Protein AF-A0A0C9T4B2-F1 (afdb_monomer_lite)

Secondary structure (DSSP, 8-state):
------------SS---------------------------------PPPPHHHHHHHHHHHHIIIIIIIT-TT--EEEEETTEEEEE-HHHHTTSHHHHHHHHHS-EETTEEEEEE--TT-TT--HHHHHHHHHHHH-GGGGGG--TTTHHHHHHHHHHH-S-HHHHHHHHHHHHHH-STTTHHHHHHHHHHSPPTT-----TTHHHHHHHHHHHHHHHHHHHHIIIIIHHHHTTTT-----SS--THHHHHHHHHHHHHTTS-HHHHHHHHH-TT--S--

InterPro domains:
  IPR000210 BTB/POZ domain [PS50097] (75-140)
  IPR011333 SKP1/BTB/POZ domain superfamily [G3DSA:3.30.710.10] (44-200)
  IPR011333 SKP1/BTB/POZ domain superfamily [SSF54695] (62-162)

Foldseek 3Di:
DDDDDDDDDQAFLDDDDDDDDDDDDDDDDDDDDDDDDDDDDDDDDPPPPQDPVNVVVVVQLVCCLVCCFRRLPPQQEWEAEDNHIGRHHLVLLCLFPLSVVQQVPFDDDPRHTYGYDYCPVQVLQDPLLLSLLSSVSSHPVSLVVAALVNLSNVLSNDLLRDNCVVSNVSSLVRPLVPDDLVCLLVLQVLLVPQDDPPDDDDDPVCPSVVVSSVSSVVSNVSSLCCLQAVLCVVLPLVPPPDDPDDDCSNVVSVVSNVVSLVSHPPVSSVCSVVDPSRPPDD

Structure (mmCIF, N/CA/C/O backbone):
data_AF-A0A0C9T4B2-F1
#
_entry.id   AF-A0A0C9T4B2-F1
#
loop_
_atom_site.group_PDB
_atom_site.id
_atom_site.type_symbol
_atom_site.label_atom_id
_atom_site.label_alt_id
_atom_site.label_comp_id
_atom_site.label_asym_id
_atom_site.label_entity_id
_atom_site.label_seq_id
_atom_site.pdbx_PDB_ins_code
_atom_site.Cartn_x
_atom_site.Cartn_y
_atom_site.Cartn_z
_atom_site.occupancy
_atom_site.B_iso_or_equiv
_atom_site.auth_seq_id
_atom_site.auth_comp_id
_atom_site.auth_asym_id
_atom_site.auth_atom_id
_atom_site.pdbx_PDB_model_num
ATOM 1 N N . MET A 1 1 ? 26.862 34.217 -25.876 1.00 35.31 1 MET A N 1
ATOM 2 C CA . MET A 1 1 ? 27.413 33.318 -24.842 1.00 35.31 1 MET A CA 1
ATOM 3 C C . MET A 1 1 ? 26.375 33.210 -23.739 1.00 35.31 1 MET A C 1
ATOM 5 O O . MET A 1 1 ? 26.284 34.129 -22.944 1.00 35.31 1 MET A O 1
ATOM 9 N N . ASN A 1 2 ? 25.549 32.162 -23.746 1.00 28.83 2 ASN A N 1
ATOM 10 C CA . ASN A 1 2 ? 24.628 31.853 -22.649 1.00 28.83 2 ASN A CA 1
ATOM 11 C C . ASN A 1 2 ? 24.946 30.435 -22.186 1.00 28.83 2 ASN A C 1
ATOM 13 O O . ASN A 1 2 ? 24.918 29.501 -22.985 1.00 28.83 2 ASN A O 1
ATOM 17 N N . VAL A 1 3 ? 25.333 30.317 -20.921 1.00 30.83 3 VAL A N 1
ATOM 18 C CA . VAL A 1 3 ? 25.732 29.067 -20.278 1.00 30.83 3 VAL A CA 1
ATOM 19 C C . VAL A 1 3 ? 24.466 28.389 -19.766 1.00 30.83 3 VAL A C 1
ATOM 21 O O . VAL A 1 3 ? 23.743 28.958 -18.951 1.00 30.83 3 VAL A O 1
ATOM 24 N N . ALA A 1 4 ? 24.188 27.194 -20.282 1.00 31.98 4 ALA A N 1
ATOM 25 C CA . ALA A 1 4 ? 23.118 26.328 -19.814 1.00 31.98 4 ALA A CA 1
ATOM 26 C C . ALA A 1 4 ? 23.480 25.754 -18.438 1.00 31.98 4 ALA A C 1
ATOM 28 O O . ALA A 1 4 ? 24.547 25.167 -18.263 1.00 31.98 4 ALA A O 1
ATOM 29 N N . SER A 1 5 ? 22.591 25.928 -17.464 1.00 29.52 5 SER A N 1
ATOM 30 C CA . SER A 1 5 ? 22.682 25.298 -16.148 1.00 29.52 5 SER A CA 1
ATOM 31 C C . SER A 1 5 ? 21.947 23.960 -16.211 1.00 29.52 5 SER A C 1
ATOM 33 O O . SER A 1 5 ? 20.722 23.921 -16.283 1.00 29.52 5 SER A O 1
ATOM 35 N N . SER A 1 6 ? 22.692 22.860 -16.233 1.00 29.36 6 SER A N 1
ATOM 36 C CA . SER A 1 6 ? 22.162 21.503 -16.111 1.00 29.36 6 SER A CA 1
ATOM 37 C C . SER A 1 6 ? 21.803 21.215 -14.651 1.00 29.36 6 SER A C 1
ATOM 39 O O . SER A 1 6 ? 22.694 21.133 -13.806 1.00 29.36 6 SER A O 1
ATOM 41 N N . SER A 1 7 ? 20.516 21.053 -14.348 1.00 28.20 7 SER A N 1
ATOM 42 C CA . SER A 1 7 ? 20.040 20.556 -13.056 1.00 28.20 7 SER A CA 1
ATOM 43 C C . SER A 1 7 ? 20.035 19.025 -13.056 1.00 28.20 7 SER A C 1
ATOM 45 O O . SER A 1 7 ? 19.210 18.374 -13.690 1.00 28.20 7 SER A O 1
ATOM 47 N N . SER A 1 8 ? 20.989 18.439 -12.340 1.00 29.44 8 SER A N 1
ATOM 48 C CA . SER A 1 8 ? 21.043 17.014 -12.021 1.00 29.44 8 SER A CA 1
ATOM 49 C C . SER A 1 8 ? 20.027 16.685 -10.921 1.00 29.44 8 SER A C 1
ATOM 51 O O . SER A 1 8 ? 20.233 17.059 -9.766 1.00 29.44 8 SER A O 1
ATOM 53 N N . SER A 1 9 ? 18.941 15.988 -11.259 1.00 32.09 9 SER A N 1
ATOM 54 C CA . SER A 1 9 ? 18.002 15.418 -10.288 1.00 32.09 9 SER A CA 1
ATOM 55 C C . SER A 1 9 ? 18.433 13.998 -9.895 1.00 32.09 9 SER A C 1
ATOM 57 O O . SER A 1 9 ? 18.177 13.017 -10.589 1.00 32.09 9 SER A O 1
ATOM 59 N N . THR A 1 10 ? 19.107 13.867 -8.754 1.00 37.38 10 THR A N 1
ATOM 60 C CA . THR A 1 10 ? 19.330 12.578 -8.084 1.00 37.38 10 THR A CA 1
ATOM 61 C C . THR A 1 10 ? 18.046 12.144 -7.376 1.00 37.38 10 THR A C 1
ATOM 63 O O . THR A 1 10 ? 17.791 12.550 -6.246 1.00 37.38 10 THR A O 1
ATOM 66 N N . GLY A 1 11 ? 17.219 11.343 -8.050 1.00 38.69 11 GLY A N 1
ATOM 67 C CA . GLY A 1 11 ? 16.106 10.622 -7.426 1.00 38.69 11 GLY A CA 1
ATOM 68 C C . GLY A 1 11 ? 16.595 9.283 -6.879 1.00 38.69 11 GLY A C 1
ATOM 69 O O . GLY A 1 11 ? 16.801 8.351 -7.651 1.00 38.69 11 GLY A O 1
ATOM 70 N N . LEU A 1 12 ? 16.821 9.203 -5.567 1.00 43.91 12 LEU A N 1
ATOM 71 C CA . LEU A 1 12 ? 17.029 7.944 -4.848 1.00 43.91 12 LEU A CA 1
ATOM 72 C C . LEU A 1 12 ? 15.663 7.439 -4.378 1.00 43.91 12 LEU A C 1
ATOM 74 O O . LEU A 1 12 ? 14.956 8.145 -3.654 1.00 43.91 12 LEU A O 1
ATOM 78 N N . ASN A 1 13 ? 15.284 6.228 -4.784 1.00 59.09 13 ASN A N 1
ATOM 79 C CA . ASN A 1 13 ? 14.055 5.595 -4.321 1.00 59.09 13 ASN A CA 1
ATOM 80 C C . ASN A 1 13 ? 14.283 5.058 -2.895 1.00 59.09 13 ASN A C 1
ATOM 82 O O . ASN A 1 13 ? 14.611 3.893 -2.707 1.00 59.09 13 ASN A O 1
ATOM 86 N N . GLY A 1 14 ? 14.094 5.919 -1.891 1.00 39.78 14 GLY A N 1
ATOM 87 C CA . GLY A 1 14 ? 13.974 5.520 -0.486 1.00 39.78 14 GLY A CA 1
ATOM 88 C C . GLY A 1 14 ? 15.290 5.334 0.290 1.00 39.78 14 GLY A C 1
ATOM 89 O O . GLY A 1 14 ? 16.139 4.530 -0.066 1.00 39.78 14 GLY A O 1
ATOM 90 N N . HIS A 1 15 ? 15.344 6.024 1.436 1.00 40.03 15 HIS A N 1
ATOM 91 C CA . HIS A 1 15 ? 16.279 5.931 2.573 1.00 40.03 15 HIS A CA 1
ATOM 92 C C . HIS A 1 15 ? 17.633 6.668 2.509 1.00 40.03 15 HIS A C 1
ATOM 94 O O . HIS A 1 15 ? 18.541 6.352 1.746 1.00 40.03 15 HIS A O 1
ATOM 100 N N . SER A 1 16 ? 17.756 7.621 3.442 1.00 36.69 16 SER A N 1
ATOM 101 C CA . SER A 1 16 ? 18.980 8.277 3.898 1.00 36.69 16 SER A CA 1
ATOM 102 C C . SER A 1 16 ? 19.541 7.538 5.118 1.00 36.69 16 SER A C 1
ATOM 104 O O . SER A 1 16 ? 18.873 7.506 6.149 1.00 36.69 16 SER A O 1
ATOM 106 N N . SER A 1 17 ? 20.778 7.039 5.051 1.00 37.34 17 SER A N 1
ATOM 107 C CA . SER A 1 17 ? 21.700 6.968 6.200 1.00 37.34 17 SER A CA 1
ATOM 108 C C . SER A 1 17 ? 23.119 6.577 5.761 1.00 37.34 17 SER A C 1
ATOM 110 O O . SER A 1 17 ? 23.333 5.688 4.943 1.00 37.34 17 SER A O 1
ATOM 112 N N . ASN A 1 18 ? 24.093 7.313 6.299 1.00 32.59 18 ASN A N 1
ATOM 113 C CA . ASN A 1 18 ? 25.532 7.162 6.086 1.00 32.59 18 ASN A CA 1
ATOM 114 C C . ASN A 1 18 ? 26.074 5.840 6.652 1.00 32.59 18 ASN A C 1
ATOM 116 O O . ASN A 1 18 ? 25.736 5.468 7.773 1.00 32.59 18 ASN A O 1
ATOM 120 N N . GLY A 1 19 ? 27.036 5.230 5.956 1.00 30.30 19 GLY A N 1
ATOM 121 C CA . GLY A 1 19 ? 27.861 4.152 6.502 1.00 30.30 19 GLY A CA 1
ATOM 122 C C . GLY A 1 19 ? 29.076 3.863 5.625 1.00 30.30 19 GLY A C 1
ATOM 123 O O . GLY A 1 19 ? 28.945 3.302 4.544 1.00 30.30 19 GLY A O 1
ATOM 124 N N . LEU A 1 20 ? 30.249 4.295 6.086 1.00 29.64 20 LEU A N 1
ATOM 125 C CA . LEU A 1 20 ? 31.552 4.134 5.444 1.00 29.64 20 LEU A CA 1
ATOM 126 C C . LEU A 1 20 ? 31.932 2.660 5.217 1.00 29.64 20 LEU A C 1
ATOM 128 O O . LEU A 1 20 ? 31.884 1.851 6.139 1.00 29.64 20 LEU A O 1
ATOM 132 N N . MET A 1 21 ? 32.429 2.361 4.016 1.00 35.22 21 MET A N 1
ATOM 133 C CA . MET A 1 21 ? 33.252 1.182 3.728 1.00 35.22 21 MET A CA 1
ATOM 134 C C . MET A 1 21 ? 34.682 1.392 4.247 1.00 35.22 21 MET A C 1
ATOM 136 O O . MET A 1 21 ? 35.229 2.490 4.108 1.00 35.22 21 MET A O 1
ATOM 140 N N . PRO A 1 22 ? 35.345 0.321 4.703 1.00 34.06 22 PRO A N 1
ATOM 141 C CA . PRO A 1 22 ? 36.698 0.078 4.218 1.00 34.06 22 PRO A CA 1
ATOM 142 C C . PRO A 1 22 ? 36.867 -1.355 3.706 1.00 34.06 22 PRO A C 1
ATOM 144 O O . PRO A 1 22 ? 36.418 -2.323 4.316 1.00 34.06 22 PRO A O 1
ATOM 147 N N . GLY A 1 23 ? 37.531 -1.464 2.555 1.00 29.53 23 GLY A N 1
ATOM 148 C CA . GLY A 1 23 ? 37.849 -2.729 1.908 1.00 29.53 23 GLY A CA 1
ATOM 149 C C . GLY A 1 23 ? 39.039 -3.455 2.528 1.00 29.53 23 GLY A C 1
ATOM 150 O O . GLY A 1 23 ? 39.888 -2.842 3.169 1.00 29.53 23 GLY A O 1
ATOM 151 N N . VAL A 1 24 ? 39.119 -4.757 2.251 1.00 32.75 24 VAL A N 1
ATOM 152 C CA . VAL A 1 24 ? 40.333 -5.574 2.367 1.00 32.75 24 VAL A CA 1
ATOM 153 C C . VAL A 1 24 ? 40.313 -6.627 1.250 1.00 32.75 24 VAL A C 1
ATOM 155 O O . VAL A 1 24 ? 39.326 -7.335 1.064 1.00 32.75 24 VAL A O 1
ATOM 158 N N . SER A 1 25 ? 41.407 -6.675 0.492 1.00 32.25 25 SER A N 1
ATOM 159 C CA . SER A 1 25 ? 41.723 -7.633 -0.578 1.00 32.25 25 SER A CA 1
ATOM 160 C C . SER A 1 25 ? 42.209 -8.991 -0.013 1.00 32.25 25 SER A C 1
ATOM 162 O O . SER A 1 25 ? 42.508 -9.076 1.176 1.00 32.25 25 SER A O 1
ATOM 164 N N . PRO A 1 26 ? 42.306 -10.059 -0.833 1.00 38.47 26 PRO A N 1
ATOM 165 C CA . PRO A 1 26 ? 42.298 -11.447 -0.370 1.00 38.47 26 PRO A CA 1
ATOM 166 C C . PRO A 1 26 ? 43.701 -12.029 -0.132 1.00 38.47 26 PRO A C 1
ATOM 168 O O . PRO A 1 26 ? 44.651 -11.675 -0.829 1.00 38.47 26 PRO A O 1
ATOM 171 N N . GLN A 1 27 ? 43.804 -13.005 0.775 1.00 30.55 27 GLN A N 1
ATOM 172 C CA . GLN A 1 27 ? 44.920 -13.953 0.822 1.00 30.55 27 GLN A CA 1
ATOM 173 C C . GLN A 1 27 ? 44.423 -15.380 1.080 1.00 30.55 27 GLN A C 1
ATOM 175 O O . GLN A 1 27 ? 43.679 -15.653 2.017 1.00 30.55 27 GLN A O 1
ATOM 180 N N . SER A 1 28 ? 44.853 -16.264 0.189 1.00 32.22 28 SER A N 1
ATOM 181 C CA . SER A 1 28 ? 44.785 -17.722 0.216 1.00 32.22 28 SER A CA 1
ATOM 182 C C . SER A 1 28 ? 45.933 -18.322 1.036 1.00 32.22 28 SER A C 1
ATOM 184 O O . SER A 1 28 ? 47.036 -17.794 0.940 1.00 32.22 28 SER A O 1
ATOM 186 N N . GLU A 1 29 ? 45.694 -19.441 1.736 1.00 29.47 29 GLU A N 1
ATOM 187 C CA . GLU A 1 29 ? 46.443 -20.723 1.659 1.00 29.47 29 GLU A CA 1
ATOM 188 C C . GLU A 1 29 ? 46.086 -21.677 2.829 1.00 29.47 29 GLU A C 1
ATOM 190 O O . GLU A 1 29 ? 46.054 -21.246 3.975 1.00 29.47 29 GLU A O 1
ATOM 195 N N . ASN A 1 30 ? 45.791 -22.946 2.478 1.00 30.67 30 ASN A N 1
ATOM 196 C CA . ASN A 1 30 ? 46.045 -24.259 3.132 1.00 30.67 30 ASN A CA 1
ATOM 197 C C . ASN A 1 30 ? 46.168 -24.356 4.679 1.00 30.67 30 ASN A C 1
ATOM 199 O O . ASN A 1 30 ? 46.792 -23.531 5.322 1.00 30.67 30 ASN A O 1
ATOM 203 N N . SER A 1 31 ? 45.712 -25.393 5.395 1.00 31.22 31 SER A N 1
ATOM 204 C CA . SER A 1 31 ? 45.659 -26.841 5.121 1.00 31.22 31 SER A CA 1
ATOM 205 C C . SER A 1 31 ? 44.910 -27.578 6.256 1.00 31.22 31 SER A C 1
ATOM 207 O O . SER A 1 31 ? 44.695 -27.038 7.338 1.00 31.22 31 SER A O 1
ATOM 209 N N . GLU A 1 32 ? 44.559 -28.827 5.964 1.00 30.98 32 GLU A N 1
ATOM 210 C CA . GLU A 1 32 ? 43.799 -29.843 6.704 1.00 30.98 32 GLU A CA 1
ATOM 211 C C . GLU A 1 32 ? 44.285 -30.176 8.133 1.00 30.98 32 GLU A C 1
ATOM 213 O O . GLU A 1 32 ? 45.484 -30.220 8.399 1.00 30.98 32 GLU A O 1
ATOM 218 N N . SER A 1 33 ? 43.354 -30.563 9.020 1.00 30.80 33 SER A N 1
ATOM 219 C CA . SER A 1 33 ? 43.604 -31.601 10.035 1.00 30.80 33 SER A CA 1
ATOM 220 C C . SER A 1 33 ? 42.300 -32.215 10.565 1.00 30.80 33 SER A C 1
ATOM 222 O O . SER A 1 33 ? 41.356 -31.511 10.920 1.00 30.80 33 SER A O 1
ATOM 224 N N . TYR A 1 34 ? 42.288 -33.547 10.601 1.00 34.25 34 TYR A N 1
ATOM 225 C CA . TYR A 1 34 ? 41.252 -34.442 11.117 1.00 34.25 34 TYR A CA 1
ATOM 226 C C . TYR A 1 34 ? 41.036 -34.289 12.633 1.00 34.25 34 TYR A C 1
ATOM 228 O O . TYR A 1 34 ? 41.993 -34.176 13.397 1.00 34.25 34 TYR A O 1
ATOM 236 N N . GLY A 1 35 ? 39.783 -34.412 13.075 1.00 32.97 35 GLY A N 1
ATOM 237 C CA . GLY A 1 35 ? 39.420 -34.496 14.490 1.00 32.97 35 GLY A CA 1
ATOM 238 C C . GLY A 1 35 ? 37.943 -34.830 14.676 1.00 32.97 35 GLY A C 1
ATOM 239 O O . GLY A 1 35 ? 37.108 -33.941 14.778 1.00 32.97 35 GLY A O 1
ATOM 240 N N . ASP A 1 36 ? 37.649 -36.125 14.679 1.00 32.88 36 ASP A N 1
ATOM 241 C CA . ASP A 1 36 ? 36.342 -36.736 14.915 1.00 32.88 36 ASP A CA 1
ATOM 242 C C . ASP A 1 36 ? 35.879 -36.518 16.371 1.00 32.88 36 ASP A C 1
ATOM 244 O O . ASP A 1 36 ? 36.651 -36.734 17.309 1.00 32.88 36 ASP A O 1
ATOM 248 N N . SER A 1 37 ? 34.630 -36.092 16.578 1.00 37.69 37 SER A N 1
ATOM 249 C CA . SER A 1 37 ? 33.906 -36.233 17.851 1.00 37.69 37 SER A CA 1
ATOM 250 C C . SER A 1 37 ? 32.403 -36.085 17.634 1.00 37.69 37 SER A C 1
ATOM 252 O O . SER A 1 37 ? 31.898 -35.085 17.127 1.00 37.69 37 SER A O 1
ATOM 254 N N . ALA A 1 38 ? 31.712 -37.145 18.030 1.00 37.16 38 ALA A N 1
ATOM 255 C CA . ALA A 1 38 ? 30.313 -37.424 17.797 1.00 37.16 38 ALA A CA 1
ATOM 256 C C . ALA A 1 38 ? 29.329 -36.572 18.622 1.00 37.16 38 ALA A C 1
ATOM 258 O O . ALA A 1 38 ? 29.602 -36.173 19.750 1.00 37.16 38 ALA A O 1
ATOM 259 N N . ASN A 1 39 ? 28.114 -36.495 18.069 1.00 36.44 39 ASN A N 1
ATOM 260 C CA . ASN A 1 39 ? 26.812 -36.425 18.739 1.00 36.44 39 ASN A CA 1
ATOM 261 C C . ASN A 1 39 ? 26.463 -35.199 19.601 1.00 36.44 39 ASN A C 1
ATOM 263 O O . ASN A 1 39 ? 26.668 -35.184 20.812 1.00 36.44 39 ASN A O 1
ATOM 267 N N . VAL A 1 40 ? 25.666 -34.305 19.004 1.00 39.31 40 VAL A N 1
ATOM 268 C CA . VAL A 1 40 ? 24.502 -33.716 19.685 1.00 39.31 40 VAL A CA 1
ATOM 269 C C . VAL A 1 40 ? 23.289 -33.822 18.756 1.00 39.31 40 VAL A C 1
ATOM 271 O O . VAL A 1 40 ? 23.150 -33.078 17.789 1.00 39.31 40 VAL A O 1
ATOM 274 N N . SER A 1 41 ? 22.410 -34.777 19.054 1.00 44.50 41 SER A N 1
ATOM 275 C CA . SER A 1 41 ? 21.078 -34.894 18.460 1.00 44.50 41 SER A CA 1
ATOM 276 C C . SER A 1 41 ? 20.087 -34.055 19.266 1.00 44.50 41 SER A C 1
ATOM 278 O O . SER A 1 41 ? 19.805 -34.414 20.404 1.00 44.50 41 SER A O 1
ATOM 280 N N . ALA A 1 42 ? 19.572 -32.970 18.677 1.00 40.84 42 ALA A N 1
ATOM 281 C CA . ALA A 1 42 ? 18.274 -32.305 18.923 1.00 40.84 42 ALA A CA 1
ATOM 282 C C . ALA A 1 42 ? 18.385 -30.874 18.350 1.00 40.84 42 ALA A C 1
ATOM 284 O O . ALA A 1 42 ? 19.268 -30.134 18.749 1.00 40.84 42 ALA A O 1
ATOM 285 N N . ALA A 1 43 ? 17.591 -30.386 17.403 1.00 35.38 43 ALA A N 1
ATOM 286 C CA . ALA A 1 43 ? 16.228 -30.713 17.038 1.00 35.38 43 ALA A CA 1
ATOM 287 C C . ALA A 1 43 ? 16.071 -30.646 15.513 1.00 35.38 43 ALA A C 1
ATOM 289 O O . ALA A 1 43 ? 16.534 -29.705 14.867 1.00 35.38 43 ALA A O 1
ATOM 290 N N . ALA A 1 44 ? 15.384 -31.638 14.949 1.00 40.06 44 ALA A N 1
ATOM 291 C CA . ALA A 1 44 ? 14.908 -31.599 13.576 1.00 40.06 44 ALA A CA 1
ATOM 292 C C . ALA A 1 44 ? 13.843 -30.498 13.456 1.00 40.06 44 ALA A C 1
ATOM 294 O O . ALA A 1 44 ? 12.657 -30.717 13.690 1.00 40.06 44 ALA A O 1
ATOM 295 N N . SE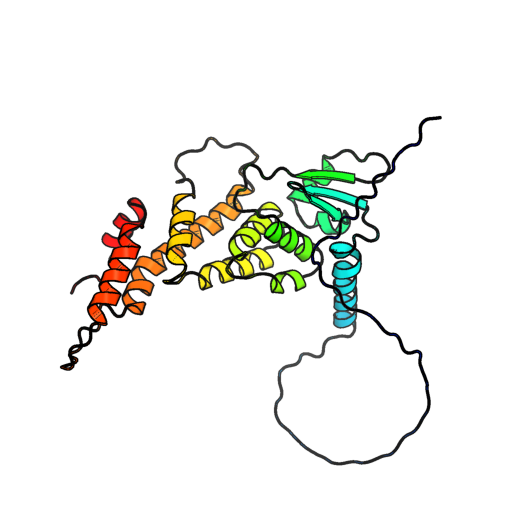R A 1 45 ? 14.286 -29.288 13.128 1.00 46.69 45 SER A N 1
ATOM 296 C CA . SER A 1 45 ? 13.442 -28.326 12.435 1.00 46.69 45 SER A CA 1
ATOM 297 C C . SER A 1 45 ? 13.282 -28.850 11.009 1.00 46.69 45 SER A C 1
ATOM 299 O O . SER A 1 45 ? 14.263 -29.230 10.373 1.00 46.69 45 SER A O 1
ATOM 301 N N . ASN A 1 46 ? 12.041 -28.947 10.532 1.00 44.50 46 ASN A N 1
ATOM 302 C CA . ASN A 1 46 ? 11.707 -29.346 9.164 1.00 44.50 46 ASN A CA 1
ATOM 303 C C . ASN A 1 46 ? 12.218 -28.292 8.165 1.00 44.50 46 ASN A C 1
ATOM 305 O O . ASN A 1 46 ? 11.444 -27.512 7.616 1.00 44.50 46 ASN A O 1
ATOM 309 N N . VAL A 1 47 ? 13.531 -28.250 7.952 1.00 50.88 47 VAL A N 1
ATOM 310 C CA . VAL A 1 47 ? 14.175 -27.492 6.886 1.00 50.88 47 VAL A CA 1
ATOM 311 C C . VAL A 1 47 ? 14.088 -28.372 5.650 1.00 50.88 47 VAL A C 1
ATOM 313 O O . VAL A 1 47 ? 14.890 -29.285 5.461 1.00 50.88 47 VAL A O 1
ATOM 316 N N . TYR A 1 48 ? 13.070 -28.142 4.821 1.00 55.47 48 TYR A N 1
ATOM 317 C CA . TYR A 1 48 ? 13.136 -28.620 3.445 1.00 55.47 48 TYR A CA 1
ATOM 318 C C . TYR A 1 48 ? 14.439 -28.075 2.848 1.00 55.47 48 TYR A C 1
ATOM 320 O O . TYR A 1 48 ? 14.662 -26.865 2.933 1.00 55.47 48 TYR A O 1
ATOM 328 N N . PRO A 1 49 ? 15.330 -28.921 2.304 1.00 62.94 49 PRO A N 1
ATOM 329 C CA . PRO A 1 49 ? 16.578 -28.436 1.743 1.00 62.94 49 PRO A CA 1
ATOM 330 C C . PRO A 1 49 ? 16.242 -27.473 0.605 1.00 62.94 49 PRO A C 1
ATOM 332 O O . PRO A 1 49 ? 15.618 -27.870 -0.383 1.00 62.94 49 PRO A O 1
ATOM 335 N N . HIS A 1 50 ? 16.622 -26.202 0.765 1.00 67.00 50 HIS A N 1
ATOM 336 C CA . HIS A 1 50 ? 16.534 -25.219 -0.305 1.00 67.00 50 HIS A CA 1
ATOM 337 C C . HIS A 1 50 ? 17.248 -25.791 -1.524 1.00 67.00 50 HIS A C 1
ATOM 339 O O . HIS A 1 50 ? 18.437 -26.116 -1.482 1.00 67.00 50 HIS A O 1
ATOM 345 N N . THR A 1 51 ? 16.503 -25.980 -2.609 1.00 82.94 51 THR A N 1
ATOM 346 C CA . THR A 1 51 ? 17.110 -26.455 -3.850 1.00 82.94 51 THR A CA 1
ATOM 347 C C . THR A 1 51 ? 18.078 -25.378 -4.362 1.00 82.94 51 THR A C 1
ATOM 349 O O . THR A 1 51 ? 17.805 -24.192 -4.170 1.00 82.94 51 THR A O 1
ATOM 352 N N . PRO A 1 52 ? 19.186 -25.728 -5.039 1.00 82.94 52 PRO A N 1
ATOM 353 C CA . PRO A 1 52 ? 20.114 -24.734 -5.594 1.00 82.94 52 PRO A CA 1
ATOM 354 C C . PRO A 1 52 ? 19.427 -23.671 -6.472 1.00 82.94 52 PRO A C 1
ATOM 356 O O . PRO A 1 52 ? 19.834 -22.513 -6.490 1.00 82.94 52 PRO A O 1
ATOM 359 N N . TYR A 1 53 ? 18.332 -24.044 -7.144 1.00 88.38 53 TYR A N 1
ATOM 360 C CA . TYR A 1 53 ? 17.503 -23.131 -7.934 1.00 88.38 53 TYR A CA 1
ATOM 361 C C . TYR A 1 53 ? 16.760 -22.096 -7.086 1.00 88.38 53 TYR A C 1
ATOM 363 O O . TYR A 1 53 ? 16.553 -20.975 -7.538 1.00 88.38 53 TYR A O 1
ATOM 371 N N . GLN A 1 54 ? 16.365 -22.447 -5.861 1.00 90.62 54 GLN A N 1
ATOM 372 C CA . GLN A 1 54 ? 15.706 -21.506 -4.964 1.00 90.62 54 GLN A CA 1
ATOM 373 C C . GLN A 1 54 ? 16.664 -20.396 -4.530 1.00 90.62 54 GLN A C 1
ATOM 375 O O . GLN A 1 54 ? 16.301 -19.229 -4.636 1.00 90.62 54 GLN A O 1
ATOM 380 N N . MET A 1 55 ? 17.892 -20.741 -4.129 1.00 91.38 55 MET A N 1
ATOM 381 C CA . MET A 1 55 ? 18.884 -19.728 -3.747 1.00 91.38 55 MET A CA 1
ATOM 382 C C . MET A 1 55 ? 19.229 -18.810 -4.923 1.00 91.38 55 MET A C 1
ATOM 384 O O . MET A 1 55 ? 19.265 -17.595 -4.769 1.00 91.38 55 MET A O 1
ATOM 388 N N . HIS A 1 56 ? 19.390 -19.374 -6.124 1.00 94.44 56 HIS A N 1
ATOM 389 C CA . HIS A 1 56 ? 19.633 -18.575 -7.325 1.00 94.44 56 HIS A CA 1
ATOM 390 C C . HIS A 1 56 ? 18.483 -17.597 -7.632 1.00 94.44 56 HIS A C 1
ATOM 392 O O . HIS A 1 56 ? 18.716 -16.434 -7.959 1.00 94.44 56 HIS A O 1
ATOM 398 N N . ASN A 1 57 ? 17.229 -18.041 -7.497 1.00 94.69 57 ASN A N 1
ATOM 399 C CA . ASN A 1 57 ? 16.069 -17.170 -7.686 1.00 94.69 57 ASN A CA 1
ATOM 400 C C . ASN A 1 57 ? 16.013 -16.055 -6.629 1.00 94.69 57 ASN A C 1
ATOM 402 O O . ASN A 1 57 ? 15.697 -14.914 -6.964 1.00 94.69 57 ASN A O 1
ATOM 406 N N . GLU A 1 58 ? 16.337 -16.364 -5.371 1.00 94.25 58 GLU A N 1
ATOM 407 C CA . GLU A 1 58 ? 16.413 -15.377 -4.288 1.00 94.25 58 GLU A CA 1
ATOM 408 C C . GLU A 1 58 ? 17.503 -14.327 -4.554 1.00 94.25 58 GLU A C 1
ATOM 410 O O . GLU A 1 58 ? 17.248 -13.135 -4.387 1.00 94.25 58 GLU A O 1
ATOM 415 N N . GLU A 1 59 ? 18.671 -14.731 -5.061 1.00 95.38 59 GLU A N 1
ATOM 416 C CA . GLU A 1 59 ? 19.737 -13.812 -5.484 1.00 95.38 59 GLU A CA 1
ATOM 417 C C . GLU A 1 59 ? 19.282 -12.875 -6.614 1.00 95.38 59 GLU A C 1
ATOM 419 O O . GLU A 1 59 ? 19.544 -11.670 -6.557 1.00 95.38 59 GLU A O 1
ATOM 424 N N . ILE A 1 60 ? 18.561 -13.395 -7.617 1.00 96.81 60 ILE A N 1
ATOM 425 C CA . ILE A 1 60 ? 17.994 -12.582 -8.706 1.00 96.81 60 ILE A CA 1
ATOM 426 C C . ILE A 1 60 ? 17.006 -11.558 -8.144 1.00 96.81 60 ILE A C 1
ATOM 428 O O . ILE A 1 60 ? 17.106 -10.371 -8.454 1.00 96.81 60 ILE A O 1
ATOM 432 N N . VAL A 1 61 ? 16.061 -11.995 -7.311 1.00 96.69 61 VAL A N 1
ATOM 433 C CA . VAL A 1 61 ? 15.041 -11.123 -6.709 1.00 96.69 61 VAL A CA 1
ATOM 434 C C . VAL A 1 61 ? 15.690 -10.053 -5.827 1.00 96.69 61 VAL A C 1
ATOM 436 O O . VAL A 1 61 ? 15.329 -8.877 -5.908 1.00 96.69 61 VAL A O 1
ATOM 439 N N . HIS A 1 62 ? 16.694 -10.430 -5.035 1.00 96.75 62 HIS A N 1
ATOM 440 C CA . HIS A 1 62 ? 17.467 -9.499 -4.220 1.00 96.75 62 HIS A CA 1
ATOM 441 C C . HIS A 1 62 ? 18.196 -8.460 -5.085 1.00 96.75 62 HIS A C 1
ATOM 443 O O . HIS A 1 62 ? 18.135 -7.260 -4.804 1.00 96.75 62 HIS A O 1
ATOM 449 N N . HIS A 1 63 ? 18.840 -8.889 -6.175 1.00 97.69 63 HIS A N 1
ATOM 450 C CA . HIS A 1 63 ? 19.511 -7.982 -7.102 1.00 97.69 63 HIS A CA 1
ATOM 451 C C . HIS A 1 63 ? 18.528 -7.027 -7.796 1.00 97.69 63 HIS A C 1
ATOM 453 O O . HIS A 1 63 ? 18.788 -5.825 -7.858 1.00 97.69 63 HIS A O 1
ATOM 459 N N . LEU A 1 64 ? 17.381 -7.530 -8.267 1.00 97.75 64 LEU A N 1
ATOM 460 C CA . LEU A 1 64 ? 16.326 -6.717 -8.879 1.00 97.75 64 LEU A CA 1
ATOM 461 C C . LEU A 1 64 ? 15.789 -5.663 -7.908 1.00 97.75 64 LEU A C 1
ATOM 463 O O . LEU A 1 64 ? 15.576 -4.518 -8.304 1.00 97.75 64 LEU A O 1
ATOM 467 N N . TYR A 1 65 ? 15.601 -6.015 -6.638 1.00 97.94 65 TYR A N 1
ATOM 468 C CA . TYR A 1 65 ? 15.177 -5.056 -5.625 1.00 97.94 65 TYR A CA 1
ATOM 469 C C . TYR A 1 65 ? 16.246 -3.985 -5.371 1.00 97.94 65 TYR A C 1
ATOM 471 O O . TYR A 1 65 ? 15.960 -2.792 -5.451 1.00 97.94 65 TYR A O 1
ATOM 479 N N . HIS A 1 66 ? 17.492 -4.385 -5.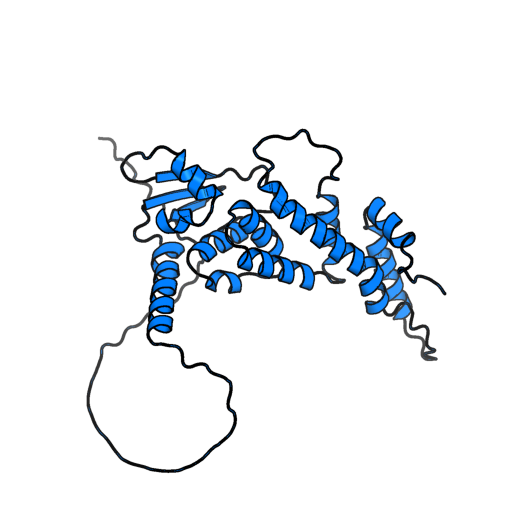118 1.00 97.25 66 HIS A N 1
ATOM 480 C CA . HIS A 1 66 ? 18.541 -3.438 -4.744 1.00 97.25 66 HIS A CA 1
ATOM 481 C C . HIS A 1 66 ? 19.014 -2.581 -5.930 1.00 97.25 66 HIS A C 1
ATOM 483 O O . HIS A 1 66 ? 18.896 -1.357 -5.910 1.00 97.25 66 HIS A O 1
ATOM 489 N N . ALA A 1 67 ? 19.514 -3.210 -6.996 1.00 97.56 67 ALA A N 1
ATOM 490 C CA . ALA A 1 67 ? 20.040 -2.494 -8.157 1.00 97.56 67 ALA A CA 1
ATOM 491 C C . ALA A 1 67 ? 18.923 -1.937 -9.054 1.00 97.56 67 ALA A C 1
ATOM 493 O O . ALA A 1 67 ? 19.068 -0.873 -9.653 1.00 97.56 67 ALA A O 1
ATOM 494 N N . GLY A 1 68 ? 17.802 -2.649 -9.167 1.00 97.31 68 GLY A N 1
ATOM 495 C CA . GLY A 1 68 ? 16.683 -2.212 -9.995 1.00 97.31 68 GLY A CA 1
ATOM 496 C C . GLY A 1 68 ? 15.836 -1.157 -9.291 1.00 97.31 68 GLY A C 1
ATOM 497 O O . GLY A 1 68 ? 15.788 -0.011 -9.730 1.00 97.31 68 GLY A O 1
ATOM 498 N N . PHE A 1 69 ? 15.161 -1.525 -8.202 1.00 97.81 69 PHE A N 1
ATOM 499 C CA . PHE A 1 69 ? 14.199 -0.636 -7.546 1.00 97.81 69 PHE A CA 1
ATOM 500 C C . PHE A 1 69 ? 14.857 0.489 -6.736 1.00 97.81 69 PHE A C 1
ATOM 502 O O . PHE A 1 69 ? 14.507 1.651 -6.943 1.00 97.81 69 PHE A O 1
ATOM 509 N N . GLN A 1 70 ? 15.811 0.184 -5.848 1.00 96.81 70 GLN A N 1
ATOM 510 C CA . GLN A 1 70 ? 16.368 1.201 -4.941 1.00 96.81 70 GLN A CA 1
ATOM 511 C C . GLN A 1 70 ? 17.259 2.220 -5.670 1.00 96.81 70 GLN A C 1
ATOM 513 O O . GLN A 1 70 ? 17.142 3.423 -5.428 1.00 96.81 70 GLN A O 1
ATOM 518 N N . THR A 1 71 ? 18.117 1.774 -6.597 1.00 96.88 71 THR A N 1
ATOM 519 C CA . THR A 1 71 ? 19.025 2.682 -7.329 1.00 96.88 71 THR A CA 1
ATOM 520 C C . THR A 1 71 ? 18.517 3.101 -8.713 1.00 96.88 71 THR A C 1
ATOM 522 O O . THR A 1 71 ? 19.025 4.067 -9.289 1.00 96.88 71 THR A O 1
ATOM 525 N N . GLY A 1 72 ? 17.515 2.414 -9.271 1.00 96.69 72 GLY A N 1
ATOM 526 C CA . GLY A 1 72 ? 16.978 2.722 -10.599 1.00 96.69 72 GLY A CA 1
ATOM 527 C C . GLY A 1 72 ? 17.934 2.379 -11.746 1.00 96.69 72 GLY A C 1
ATOM 528 O O . GLY A 1 72 ? 17.881 3.031 -12.796 1.00 96.69 72 GLY A O 1
ATOM 529 N N . ASN A 1 73 ? 18.863 1.431 -11.564 1.00 97.44 73 ASN A N 1
ATOM 530 C CA . ASN A 1 73 ? 19.786 1.046 -12.636 1.00 97.44 73 ASN A CA 1
ATOM 531 C C . ASN A 1 73 ? 19.004 0.394 -13.768 1.00 97.44 73 ASN A C 1
ATOM 533 O O . ASN A 1 73 ? 18.159 -0.440 -13.498 1.00 97.44 73 ASN A O 1
ATOM 537 N N . TYR A 1 74 ? 19.317 0.744 -15.019 1.00 95.62 74 TYR A N 1
ATOM 538 C CA . TYR A 1 74 ? 18.665 0.197 -16.222 1.00 95.62 74 TYR A CA 1
ATOM 539 C C . TYR A 1 74 ? 17.160 0.487 -16.357 1.00 95.62 74 TYR A C 1
ATOM 541 O O . TYR A 1 74 ? 16.497 -0.102 -17.208 1.00 95.62 74 TYR A O 1
ATOM 549 N N . ALA A 1 75 ? 16.637 1.442 -15.584 1.00 96.19 75 ALA A N 1
ATOM 550 C CA . ALA A 1 75 ? 15.254 1.879 -15.697 1.00 96.19 75 ALA A CA 1
ATOM 551 C C . ALA A 1 75 ? 14.934 2.437 -17.096 1.00 96.19 75 ALA A C 1
ATOM 553 O O . ALA A 1 75 ? 15.584 3.372 -17.575 1.00 96.19 75 ALA A O 1
ATOM 554 N N . ASP A 1 76 ? 13.877 1.907 -17.701 1.00 94.81 76 ASP A N 1
ATOM 555 C CA . ASP A 1 76 ? 13.325 2.307 -19.001 1.00 94.81 76 ASP A CA 1
ATOM 556 C C . ASP A 1 76 ? 12.040 3.150 -18.860 1.00 94.81 76 ASP A C 1
ATOM 558 O O . ASP A 1 76 ? 11.529 3.703 -19.839 1.00 94.81 76 ASP A O 1
ATOM 562 N N . THR A 1 77 ? 11.537 3.282 -17.629 1.00 95.62 77 THR A N 1
ATOM 563 C CA . THR A 1 77 ? 10.283 3.959 -17.304 1.00 95.62 77 THR A CA 1
ATOM 564 C C . THR A 1 77 ? 10.477 4.923 -16.135 1.00 95.62 77 THR A C 1
ATOM 566 O O . THR A 1 77 ? 11.089 4.587 -15.124 1.00 95.62 77 THR A O 1
ATOM 569 N N . ILE A 1 78 ? 9.934 6.131 -16.255 1.00 95.94 78 ILE A N 1
ATOM 570 C CA . ILE A 1 78 ? 9.810 7.109 -15.177 1.00 95.94 78 ILE A CA 1
ATOM 571 C C . ILE A 1 78 ? 8.335 7.213 -14.803 1.00 95.94 78 ILE A C 1
ATOM 573 O O . ILE A 1 78 ? 7.498 7.531 -15.646 1.00 95.94 78 ILE A O 1
ATOM 577 N N . LEU A 1 79 ? 8.023 6.954 -13.539 1.00 96.19 79 LEU A N 1
ATOM 578 C CA . LEU A 1 79 ? 6.686 7.118 -12.983 1.00 96.19 79 LEU A CA 1
ATOM 579 C C . LEU A 1 79 ? 6.670 8.331 -12.052 1.00 96.19 79 LEU A C 1
ATOM 581 O O . LEU A 1 79 ? 7.359 8.347 -11.034 1.00 96.19 79 LEU A O 1
ATOM 585 N N . HIS A 1 80 ? 5.864 9.329 -12.389 1.00 95.06 80 HIS A N 1
ATOM 586 C CA . HIS A 1 80 ? 5.578 10.471 -11.535 1.00 95.06 80 HIS A CA 1
ATOM 587 C C . HIS A 1 80 ? 4.325 10.201 -10.713 1.00 95.06 80 HIS A C 1
ATOM 589 O O . HIS A 1 80 ? 3.253 9.976 -11.276 1.00 95.06 80 HIS A O 1
ATOM 595 N N . VAL A 1 81 ? 4.467 10.244 -9.389 1.00 92.50 81 VAL A N 1
ATOM 596 C CA . VAL A 1 81 ? 3.360 10.104 -8.435 1.00 92.50 81 VAL A CA 1
ATOM 597 C C . VAL A 1 81 ? 3.525 11.164 -7.355 1.00 92.50 81 VAL A C 1
ATOM 599 O O . VAL A 1 81 ? 4.590 11.259 -6.737 1.00 92.50 81 VAL A O 1
ATOM 602 N N . HIS A 1 82 ? 2.482 11.959 -7.110 1.00 83.88 82 HIS A N 1
ATOM 603 C CA . HIS A 1 82 ? 2.571 13.154 -6.265 1.00 83.88 82 HIS A CA 1
ATOM 604 C C . HIS A 1 82 ? 3.724 14.077 -6.715 1.00 83.88 82 HIS A C 1
ATOM 606 O O . HIS A 1 82 ? 3.757 14.534 -7.854 1.00 83.88 82 HIS A O 1
ATOM 612 N N . GLN A 1 83 ? 4.682 14.341 -5.824 1.00 85.75 83 GLN A N 1
ATOM 613 C CA . GLN A 1 83 ? 5.870 15.166 -6.060 1.00 85.75 83 GLN A CA 1
ATOM 614 C C . GLN A 1 83 ? 7.122 14.312 -6.325 1.00 85.75 83 GLN A C 1
ATOM 616 O O . GLN A 1 83 ? 8.229 14.839 -6.417 1.00 85.75 83 GLN A O 1
ATOM 621 N N . ASN A 1 84 ? 6.959 12.990 -6.442 1.00 90.62 84 ASN A N 1
ATOM 622 C CA . ASN A 1 84 ? 8.056 12.040 -6.566 1.00 90.62 84 ASN A CA 1
ATOM 623 C C . ASN A 1 84 ? 8.160 11.488 -7.981 1.00 90.62 84 ASN A C 1
ATOM 625 O O . ASN A 1 84 ? 7.184 11.406 -8.726 1.00 90.62 84 ASN A O 1
ATOM 629 N N . SER A 1 85 ? 9.375 11.086 -8.329 1.00 94.88 85 SER A N 1
ATOM 630 C CA . SER A 1 85 ? 9.714 10.497 -9.615 1.00 94.88 85 SER A CA 1
ATOM 631 C C . SER A 1 85 ? 10.472 9.203 -9.374 1.00 94.88 85 SER A C 1
ATOM 633 O O . SER A 1 85 ? 11.569 9.229 -8.819 1.00 94.88 85 SER A O 1
ATOM 635 N N . TYR A 1 86 ? 9.912 8.091 -9.831 1.00 96.88 86 TYR A N 1
ATOM 636 C CA . TYR A 1 86 ? 10.481 6.762 -9.665 1.00 96.88 86 TYR A CA 1
ATOM 637 C C . TYR A 1 86 ? 11.059 6.273 -10.990 1.00 96.88 86 TYR A C 1
ATOM 639 O O . TYR A 1 86 ? 10.352 6.202 -11.995 1.00 96.88 86 TYR A O 1
ATOM 647 N N . ARG A 1 87 ? 12.341 5.902 -10.991 1.00 97.31 87 ARG A N 1
ATOM 648 C CA . ARG A 1 87 ? 12.997 5.225 -12.120 1.00 97.31 87 ARG A CA 1
ATOM 649 C C . ARG A 1 87 ? 12.775 3.718 -11.989 1.00 97.31 87 ARG A C 1
ATOM 651 O O . ARG A 1 87 ? 13.266 3.118 -11.040 1.00 97.31 87 ARG A O 1
ATOM 658 N N . LEU A 1 88 ? 11.996 3.135 -12.896 1.00 97.69 88 LEU A N 1
ATOM 659 C CA . LEU A 1 88 ? 11.439 1.783 -12.802 1.00 97.69 88 LEU A CA 1
ATOM 660 C C . LEU A 1 88 ? 11.559 1.022 -14.139 1.00 97.69 88 LEU A C 1
ATOM 662 O O . LEU A 1 88 ? 11.949 1.586 -15.160 1.00 97.69 88 LEU A O 1
ATOM 666 N N . HIS A 1 89 ? 11.203 -0.264 -14.117 1.00 97.19 89 HIS A N 1
ATOM 667 C CA . HIS A 1 89 ? 11.350 -1.197 -15.235 1.00 97.19 89 HIS A CA 1
ATOM 668 C C . HIS A 1 89 ? 9.990 -1.654 -15.752 1.00 97.19 89 HIS A C 1
ATOM 670 O O . HIS A 1 89 ? 9.225 -2.265 -15.003 1.00 97.19 89 HIS A O 1
ATOM 676 N N . ALA A 1 90 ? 9.712 -1.435 -17.036 1.00 95.69 90 ALA A N 1
ATOM 677 C CA . ALA A 1 90 ? 8.433 -1.753 -17.663 1.00 95.69 90 ALA A CA 1
ATOM 678 C C . ALA A 1 90 ? 8.029 -3.220 -17.458 1.00 95.69 90 ALA A C 1
ATOM 680 O O . ALA A 1 90 ? 6.871 -3.509 -17.159 1.00 95.69 90 ALA A O 1
ATOM 681 N N . ILE A 1 91 ? 8.991 -4.147 -17.541 1.00 96.62 91 ILE A N 1
ATOM 682 C CA . ILE A 1 91 ? 8.730 -5.575 -17.322 1.00 96.62 91 ILE A CA 1
ATOM 683 C C . ILE A 1 91 ? 8.204 -5.862 -15.910 1.00 96.62 91 ILE A C 1
ATOM 685 O O . ILE A 1 91 ? 7.267 -6.640 -15.754 1.00 96.62 91 ILE A O 1
ATOM 689 N N . ILE A 1 92 ? 8.732 -5.186 -14.889 1.00 97.69 92 ILE A N 1
ATOM 690 C CA . ILE A 1 92 ? 8.279 -5.355 -13.505 1.00 97.69 92 ILE A CA 1
ATOM 691 C C . ILE A 1 92 ? 6.944 -4.640 -13.285 1.00 97.69 92 ILE A C 1
ATOM 693 O O . ILE A 1 92 ? 6.031 -5.214 -12.696 1.00 97.69 92 ILE A O 1
ATOM 697 N N . LEU A 1 93 ? 6.787 -3.423 -13.819 1.00 97.12 93 LEU A N 1
ATOM 698 C CA . LEU A 1 93 ? 5.538 -2.663 -13.698 1.00 97.12 93 LEU A CA 1
ATOM 699 C C . LEU A 1 93 ? 4.355 -3.350 -14.381 1.00 97.12 93 LEU A C 1
ATOM 701 O O . LEU A 1 93 ? 3.225 -3.185 -13.936 1.00 97.12 93 LEU A O 1
ATOM 705 N N . SER A 1 94 ? 4.603 -4.155 -15.418 1.00 96.44 94 SER A N 1
ATOM 706 C CA . SER A 1 94 ? 3.554 -4.894 -16.130 1.00 96.44 94 SER A CA 1
ATOM 707 C C . SER A 1 94 ? 2.802 -5.909 -15.258 1.00 96.44 94 SER A C 1
ATOM 709 O O . SER A 1 94 ? 1.718 -6.347 -15.632 1.00 96.44 94 SER A O 1
ATOM 711 N N . ARG A 1 95 ? 3.340 -6.242 -14.074 1.00 96.00 95 ARG A N 1
ATOM 712 C CA . ARG A 1 95 ? 2.666 -7.064 -13.061 1.00 96.00 95 ARG A CA 1
ATOM 713 C C . ARG A 1 95 ? 1.465 -6.366 -12.416 1.00 96.00 95 ARG A C 1
ATOM 715 O O . ARG A 1 95 ? 0.577 -7.048 -11.921 1.00 96.00 95 ARG A O 1
ATOM 722 N N . SER A 1 96 ? 1.435 -5.033 -12.421 1.00 97.00 96 SER A N 1
ATOM 723 C CA . SER A 1 96 ? 0.290 -4.238 -11.974 1.00 97.00 96 SER A CA 1
ATOM 724 C C . SER A 1 96 ? -0.648 -3.988 -13.163 1.00 97.00 96 SER A C 1
ATOM 726 O O . SER A 1 96 ? -0.220 -3.360 -14.136 1.00 97.00 96 SER A O 1
ATOM 728 N N . PRO A 1 97 ? -1.928 -4.408 -13.109 1.00 95.44 97 PRO A N 1
ATOM 729 C CA . PRO A 1 97 ? -2.893 -4.136 -14.176 1.00 95.44 97 PRO A CA 1
ATOM 730 C C . PRO A 1 97 ? -3.059 -2.642 -14.482 1.00 95.44 97 PRO A C 1
ATOM 732 O O . PRO A 1 97 ? -3.121 -2.257 -15.651 1.00 95.44 97 PRO A O 1
ATOM 735 N N . LEU A 1 98 ? -3.070 -1.794 -13.447 1.00 94.25 98 LEU A N 1
ATOM 736 C CA . LEU A 1 98 ? -3.145 -0.340 -13.602 1.00 94.25 98 LEU A CA 1
ATOM 737 C C . LEU A 1 98 ? -1.932 0.197 -14.372 1.00 94.25 98 LEU A C 1
ATOM 739 O O . LEU A 1 98 ? -2.087 0.904 -15.367 1.00 94.25 98 LEU A O 1
ATOM 743 N N . LEU A 1 99 ? -0.717 -0.151 -13.940 1.00 95.69 99 LEU A N 1
ATOM 744 C CA . LEU A 1 99 ? 0.499 0.349 -14.580 1.00 95.69 99 LEU A CA 1
ATOM 745 C C . LEU A 1 99 ? 0.682 -0.235 -15.982 1.00 95.69 99 LEU A C 1
ATOM 747 O O . LEU A 1 99 ? 1.111 0.484 -16.881 1.00 95.69 99 LEU A O 1
ATOM 751 N N . ALA A 1 100 ? 0.307 -1.495 -16.209 1.00 95.44 100 ALA A N 1
ATOM 752 C CA . ALA A 1 100 ? 0.276 -2.098 -17.538 1.00 95.44 100 ALA A CA 1
ATOM 753 C C . ALA A 1 100 ? -0.655 -1.325 -18.483 1.00 95.44 100 ALA A C 1
ATOM 755 O O . ALA A 1 100 ? -0.263 -1.001 -19.608 1.00 95.44 100 ALA A O 1
ATOM 756 N N . HIS A 1 101 ? -1.852 -0.961 -18.010 1.00 94.25 101 HIS A N 1
ATOM 757 C CA . HIS A 1 101 ? -2.778 -0.133 -18.773 1.00 94.25 101 HIS A CA 1
ATOM 758 C C . HIS A 1 101 ? -2.170 1.242 -19.086 1.00 94.25 101 HIS A C 1
ATOM 760 O O . HIS A 1 101 ? -2.092 1.612 -20.258 1.00 94.25 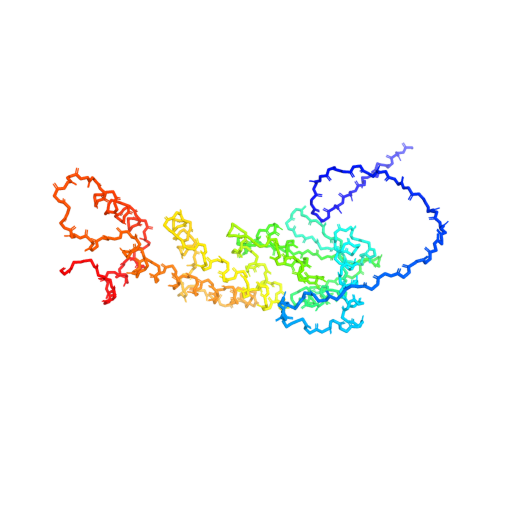101 HIS A O 1
ATOM 766 N N . LEU A 1 102 ? -1.643 1.950 -18.082 1.00 93.69 102 LEU A N 1
ATOM 767 C CA . LEU A 1 102 ? -1.009 3.261 -18.271 1.00 93.69 102 LEU A CA 1
ATOM 768 C C . LEU A 1 102 ? 0.197 3.204 -19.216 1.00 93.69 102 LEU A C 1
ATOM 770 O O . LEU A 1 102 ? 0.397 4.104 -20.028 1.00 93.69 102 LEU A O 1
ATOM 774 N N . MET A 1 103 ? 0.989 2.133 -19.170 1.00 93.38 103 MET A N 1
ATOM 775 C CA . MET A 1 103 ? 2.049 1.895 -20.147 1.00 93.38 103 MET A CA 1
ATOM 776 C C . MET A 1 103 ? 1.492 1.659 -21.558 1.00 93.38 103 MET A C 1
ATOM 778 O O . MET A 1 103 ? 2.104 2.091 -22.529 1.00 93.38 103 MET A O 1
ATOM 782 N N . SER A 1 104 ? 0.348 1.001 -21.724 1.00 90.81 104 SER A N 1
ATOM 783 C CA . SER A 1 104 ? -0.234 0.797 -23.059 1.00 90.81 104 SER A CA 1
ATOM 784 C C . SER A 1 104 ? -0.782 2.088 -23.682 1.00 90.81 104 SER A C 1
ATOM 786 O O . SER A 1 104 ? -0.742 2.241 -24.901 1.00 90.81 104 SER A O 1
ATOM 788 N N . THR A 1 105 ? -1.239 3.032 -22.856 1.00 89.62 105 THR A N 1
ATOM 789 C CA . THR A 1 105 ? -1.896 4.271 -23.301 1.00 89.62 105 THR A CA 1
ATOM 790 C C . THR A 1 105 ? -0.983 5.497 -23.294 1.00 89.62 105 THR A C 1
ATOM 792 O O . THR A 1 105 ? -1.338 6.523 -23.872 1.00 89.62 105 THR A O 1
ATOM 795 N N . SER A 1 106 ? 0.194 5.418 -22.667 1.00 86.38 106 SER A N 1
ATOM 796 C CA . SER A 1 106 ? 1.153 6.527 -22.639 1.00 86.38 106 SER A CA 1
ATOM 797 C C . SER A 1 106 ? 2.066 6.495 -23.872 1.00 86.38 106 SER A C 1
ATOM 799 O O . SER A 1 106 ? 2.604 5.432 -24.202 1.00 86.38 106 SER A O 1
ATOM 801 N N . PRO A 1 107 ? 2.310 7.628 -24.550 1.00 79.88 107 PRO A N 1
ATOM 802 C CA . PRO A 1 107 ? 3.264 7.692 -25.653 1.00 79.88 107 PRO A CA 1
ATOM 803 C C . PRO A 1 107 ? 4.704 7.490 -25.156 1.00 79.88 107 PRO A C 1
ATOM 805 O O . PRO A 1 107 ? 5.079 7.950 -24.079 1.00 79.88 107 PRO A O 1
ATOM 808 N N . GLN A 1 108 ? 5.531 6.802 -25.948 1.00 79.25 108 GLN A N 1
ATOM 809 C CA . GLN A 1 108 ? 6.972 6.711 -25.700 1.00 79.25 108 GLN A CA 1
ATOM 810 C C . GLN A 1 108 ? 7.686 7.828 -26.462 1.00 79.25 108 GLN A C 1
ATOM 812 O O . GLN A 1 108 ? 7.690 7.844 -27.692 1.00 79.25 108 GLN A O 1
ATOM 817 N N . THR A 1 109 ? 8.309 8.757 -25.745 1.00 74.31 109 THR A N 1
ATOM 818 C CA . THR A 1 109 ? 9.104 9.843 -26.334 1.00 74.31 109 THR A CA 1
ATOM 819 C C . THR A 1 109 ? 10.582 9.613 -26.049 1.00 74.31 109 THR A C 1
ATOM 821 O O . THR A 1 109 ? 10.996 9.608 -24.897 1.00 74.31 109 THR A O 1
ATOM 824 N N . GLY A 1 110 ? 11.397 9.442 -27.094 1.00 70.88 110 GLY A N 1
ATOM 825 C CA . GLY A 1 1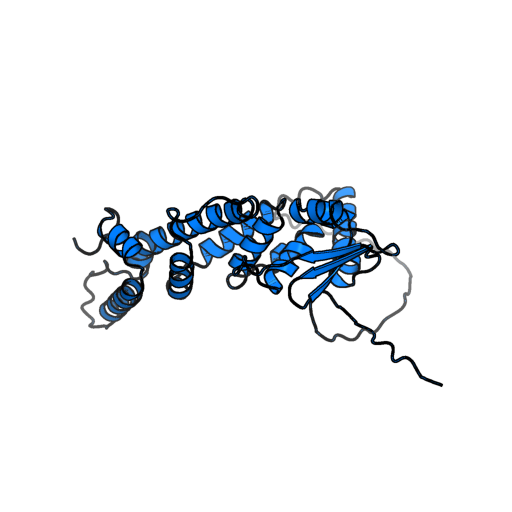10 ? 12.860 9.434 -26.954 1.00 70.88 110 GLY A CA 1
ATOM 826 C C . GLY A 1 110 ? 13.460 8.199 -26.266 1.00 70.88 110 GLY A C 1
ATOM 827 O O . GLY A 1 110 ? 14.529 8.304 -25.678 1.00 70.88 110 GLY A O 1
ATOM 828 N N . GLY A 1 111 ? 12.797 7.038 -26.330 1.00 77.12 111 GLY A N 1
ATOM 829 C CA . GLY A 1 111 ? 13.324 5.764 -25.813 1.00 77.12 111 GLY A CA 1
ATOM 830 C C . GLY A 1 111 ? 13.131 5.530 -24.311 1.00 77.12 111 GLY A C 1
ATOM 831 O O . GLY A 1 111 ? 13.401 4.431 -23.841 1.00 77.12 111 GLY A O 1
ATOM 832 N N . GLN A 1 112 ? 12.615 6.518 -23.575 1.00 84.44 112 GLN A N 1
ATOM 833 C CA . GLN A 1 112 ? 12.202 6.378 -22.180 1.00 84.44 112 GLN A CA 1
ATOM 834 C C . GLN A 1 112 ? 10.707 6.666 -22.054 1.00 84.44 112 GLN A C 1
ATOM 836 O O . GLN A 1 112 ? 10.182 7.616 -22.640 1.00 84.44 112 GLN A O 1
ATOM 841 N N . ARG A 1 113 ? 10.000 5.833 -21.293 1.00 92.06 113 ARG A N 1
ATOM 842 C CA . ARG A 1 113 ? 8.570 6.010 -21.047 1.00 92.06 113 ARG A CA 1
ATOM 843 C C . ARG A 1 113 ? 8.361 6.887 -19.818 1.00 92.06 113 ARG A C 1
ATOM 845 O O . ARG A 1 113 ? 8.919 6.589 -18.772 1.00 92.06 113 ARG A O 1
ATOM 852 N N . VAL A 1 114 ? 7.525 7.918 -19.915 1.00 93.69 114 VAL A N 1
ATOM 853 C CA . VAL A 1 114 ? 7.148 8.761 -18.768 1.00 93.69 114 VAL A CA 1
ATOM 854 C C . VAL A 1 114 ? 5.653 8.604 -18.510 1.00 93.69 114 VAL A C 1
ATOM 856 O O . VAL A 1 114 ? 4.852 8.729 -19.433 1.00 93.69 114 VAL A O 1
ATOM 859 N N . ILE A 1 115 ? 5.286 8.293 -17.269 1.00 94.06 115 ILE A N 1
ATOM 860 C CA . ILE A 1 115 ? 3.908 8.056 -16.830 1.00 94.06 115 ILE A CA 1
ATOM 861 C C . ILE A 1 115 ? 3.608 9.002 -15.675 1.00 94.06 115 ILE A C 1
ATOM 863 O O . ILE A 1 115 ? 4.437 9.169 -14.785 1.00 94.06 115 ILE A O 1
ATOM 867 N N . PHE A 1 116 ? 2.411 9.580 -15.669 1.00 92.81 116 PHE A N 1
ATOM 868 C CA . PHE A 1 116 ? 1.911 10.398 -14.569 1.00 92.81 116 PHE A CA 1
ATOM 869 C C . PHE A 1 116 ? 0.714 9.693 -13.941 1.00 92.81 116 PHE A C 1
ATOM 871 O O . PHE A 1 116 ? -0.252 9.383 -14.637 1.00 92.81 116 PHE A O 1
ATOM 878 N N . LEU A 1 117 ? 0.787 9.434 -12.637 1.00 92.00 117 LEU A N 1
ATOM 879 C CA . LEU A 1 117 ? -0.305 8.873 -11.852 1.00 92.00 117 LEU A CA 1
ATOM 880 C C . LEU A 1 117 ? -0.818 9.935 -10.877 1.00 92.00 117 LEU A C 1
ATOM 882 O O . LEU A 1 117 ? -0.080 10.404 -10.009 1.00 92.00 117 LEU A O 1
ATOM 886 N N . GLN A 1 118 ? -2.086 10.303 -11.040 1.00 88.31 118 GLN A N 1
ATOM 887 C CA . GLN A 1 118 ? -2.801 11.209 -10.142 1.00 88.31 118 GLN A CA 1
ATOM 888 C C . GLN A 1 118 ? -3.495 10.398 -9.047 1.00 88.31 118 GLN A C 1
ATOM 890 O O . GLN A 1 118 ? -4.126 9.387 -9.345 1.00 88.31 118 GLN A O 1
ATOM 895 N N . LEU A 1 119 ? -3.365 10.846 -7.796 1.00 87.75 119 LEU A N 1
ATOM 896 C CA . LEU A 1 119 ? -3.915 10.184 -6.605 1.00 87.75 119 LEU A CA 1
ATOM 897 C C . LEU A 1 119 ? -4.910 11.076 -5.846 1.00 87.75 119 LEU A C 1
ATOM 899 O O . LEU A 1 119 ? -5.220 10.806 -4.693 1.00 87.75 119 LEU A O 1
ATOM 903 N N . ASP A 1 120 ? -5.438 12.121 -6.491 1.00 82.69 120 ASP A N 1
ATOM 904 C CA . ASP A 1 120 ? -6.301 13.129 -5.852 1.00 82.69 120 ASP A CA 1
ATOM 905 C C . ASP A 1 120 ? -7.591 12.538 -5.248 1.00 82.69 120 ASP A C 1
ATOM 907 O O . ASP A 1 120 ? -8.182 13.122 -4.343 1.00 82.69 120 ASP A O 1
ATOM 911 N N . HIS A 1 121 ? -8.010 11.363 -5.726 1.00 81.06 121 HIS A N 1
ATOM 912 C CA . HIS A 1 121 ? -9.194 10.638 -5.257 1.00 81.06 121 HIS A CA 1
ATOM 913 C C . HIS A 1 121 ? -8.871 9.462 -4.322 1.00 81.06 121 HIS A C 1
ATOM 915 O O . HIS A 1 121 ? -9.774 8.733 -3.931 1.00 81.06 121 HIS A O 1
ATOM 921 N N . GLU A 1 122 ? -7.603 9.275 -3.950 1.00 86.94 122 GLU A N 1
ATOM 922 C CA . GLU A 1 122 ? -7.131 8.121 -3.179 1.00 86.94 122 GLU A CA 1
ATOM 923 C C . GLU A 1 122 ? -6.400 8.588 -1.905 1.00 86.94 122 GLU A C 1
ATOM 925 O O . GLU A 1 122 ? -5.181 8.434 -1.787 1.00 86.94 122 GLU A O 1
ATOM 930 N N . PRO A 1 123 ? -7.123 9.178 -0.928 1.00 87.19 123 PRO A N 1
ATOM 931 C CA . PRO A 1 123 ? -6.523 9.842 0.235 1.00 87.19 123 PRO A CA 1
ATOM 932 C C . PRO A 1 123 ? -5.743 8.892 1.149 1.00 87.19 123 PRO A C 1
ATOM 934 O O . PRO A 1 123 ? -4.857 9.321 1.886 1.00 87.19 123 PRO A O 1
ATOM 937 N N . GLU A 1 124 ? -6.051 7.597 1.095 1.00 91.62 124 GLU A N 1
ATOM 938 C CA . GLU A 1 124 ? -5.350 6.579 1.873 1.00 91.62 124 GLU A CA 1
ATOM 939 C C . GLU A 1 124 ? -3.996 6.191 1.265 1.00 91.62 124 GLU A C 1
ATOM 941 O O . GLU A 1 124 ? -3.132 5.653 1.958 1.00 91.62 124 GLU A O 1
ATOM 946 N N . VAL A 1 125 ? -3.750 6.491 -0.014 1.00 93.81 125 VAL A N 1
ATOM 947 C CA . VAL A 1 125 ? -2.509 6.119 -0.704 1.00 93.81 125 VAL A CA 1
ATOM 948 C C . VAL A 1 125 ? -1.404 7.130 -0.393 1.00 93.81 125 VAL A C 1
ATOM 950 O O . VAL A 1 125 ? -1.150 8.083 -1.132 1.00 93.81 125 VAL A O 1
ATOM 953 N N . THR A 1 126 ? -0.692 6.898 0.710 1.00 94.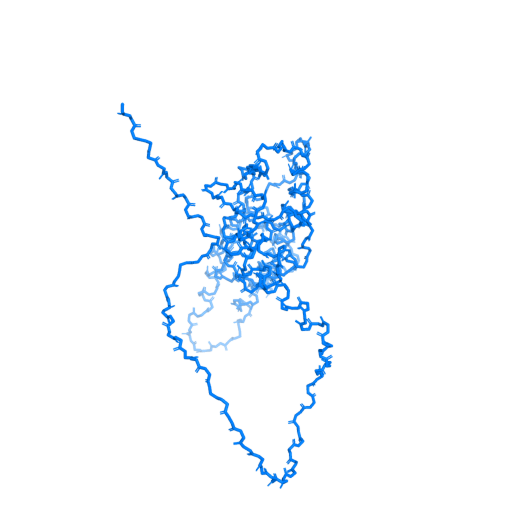00 126 THR A N 1
ATOM 954 C CA . THR A 1 126 ? 0.462 7.721 1.096 1.00 94.00 126 THR A CA 1
ATOM 955 C C . THR A 1 126 ? 1.690 7.441 0.224 1.00 94.00 126 THR A C 1
ATOM 957 O O . THR A 1 126 ? 1.837 6.373 -0.373 1.00 94.00 126 THR A O 1
ATOM 960 N N . GLN A 1 127 ? 2.634 8.386 0.185 1.00 94.50 127 GLN A N 1
ATOM 961 C CA . GLN A 1 127 ? 3.898 8.214 -0.540 1.00 94.50 127 GLN A CA 1
ATOM 962 C C . GLN A 1 127 ? 4.704 6.995 -0.057 1.00 94.50 127 GLN A C 1
ATOM 964 O O . GLN A 1 127 ? 5.251 6.258 -0.880 1.00 94.50 127 GLN A O 1
ATOM 969 N N . GLU A 1 128 ? 4.806 6.797 1.262 1.00 95.88 128 GLU A N 1
ATOM 970 C CA . GLU A 1 128 ? 5.522 5.656 1.852 1.00 95.88 128 GLU A CA 1
ATOM 971 C C . GLU A 1 128 ? 4.863 4.345 1.429 1.00 95.88 128 GLU A C 1
ATOM 973 O O . GLU A 1 128 ? 5.529 3.450 0.909 1.00 95.88 128 GLU A O 1
ATOM 978 N N . ALA A 1 129 ? 3.544 4.262 1.589 1.00 97.00 129 ALA A N 1
ATOM 979 C CA . ALA A 1 129 ? 2.775 3.087 1.228 1.00 97.00 129 ALA A CA 1
ATOM 980 C C . ALA A 1 129 ? 2.895 2.734 -0.257 1.00 97.00 129 ALA A C 1
ATOM 982 O O . ALA A 1 129 ? 3.094 1.572 -0.614 1.00 97.00 129 ALA A O 1
ATOM 983 N N . PHE A 1 130 ? 2.820 3.745 -1.122 1.00 97.12 130 PHE A N 1
ATOM 984 C CA . PHE A 1 130 ? 2.964 3.561 -2.558 1.00 97.12 130 PHE A CA 1
ATOM 985 C C . PHE A 1 130 ? 4.360 3.046 -2.927 1.00 97.12 130 PHE A C 1
ATOM 987 O O . PHE A 1 130 ? 4.490 2.139 -3.748 1.00 97.12 130 PHE A O 1
ATOM 994 N N . ALA A 1 131 ? 5.413 3.559 -2.281 1.00 97.06 131 ALA A N 1
ATOM 995 C CA . ALA A 1 131 ? 6.772 3.061 -2.477 1.00 97.06 131 ALA A CA 1
ATOM 996 C C . ALA A 1 131 ? 6.933 1.602 -2.011 1.00 97.06 131 ALA A C 1
ATOM 998 O O . ALA A 1 131 ? 7.588 0.822 -2.700 1.00 97.06 131 ALA A O 1
ATOM 999 N N . ILE A 1 132 ? 6.312 1.212 -0.891 1.00 98.31 132 ILE A N 1
ATOM 1000 C CA . ILE A 1 132 ? 6.303 -0.181 -0.411 1.00 98.31 132 ILE A CA 1
ATOM 1001 C C . ILE A 1 132 ? 5.614 -1.097 -1.432 1.00 98.31 132 ILE A C 1
ATOM 1003 O O . ILE A 1 132 ? 6.166 -2.138 -1.787 1.00 98.31 132 ILE A O 1
ATOM 1007 N N . ALA A 1 133 ? 4.450 -0.698 -1.951 1.00 98.06 133 ALA A N 1
ATOM 1008 C CA . ALA A 1 133 ? 3.713 -1.480 -2.942 1.00 98.06 133 ALA A CA 1
ATOM 1009 C C . ALA A 1 133 ? 4.466 -1.591 -4.285 1.00 98.06 133 ALA A C 1
ATOM 1011 O O . ALA A 1 133 ? 4.499 -2.663 -4.889 1.00 98.06 133 ALA A O 1
ATOM 1012 N N . LEU A 1 134 ? 5.150 -0.529 -4.729 1.00 97.88 134 LEU A N 1
ATOM 1013 C CA . LEU A 1 134 ? 6.047 -0.599 -5.888 1.00 97.88 134 LEU A CA 1
ATOM 1014 C C . LEU A 1 134 ? 7.239 -1.529 -5.642 1.00 97.88 134 LEU A C 1
ATOM 1016 O O . LEU A 1 134 ? 7.582 -2.318 -6.521 1.00 97.88 134 LEU A O 1
ATOM 1020 N N . GLY A 1 135 ? 7.864 -1.453 -4.466 1.00 97.88 135 GLY A N 1
ATOM 1021 C CA . GLY A 1 135 ? 8.964 -2.336 -4.083 1.00 97.88 135 GLY A CA 1
ATOM 1022 C C . GLY A 1 135 ? 8.540 -3.805 -4.066 1.00 97.88 135 GLY A C 1
ATOM 1023 O O . GLY A 1 135 ? 9.286 -4.665 -4.537 1.00 97.88 135 GLY A O 1
ATOM 1024 N N . TYR A 1 136 ? 7.301 -4.075 -3.647 1.00 98.44 136 TYR A N 1
ATOM 1025 C CA . TYR A 1 136 ? 6.724 -5.416 -3.642 1.00 98.44 136 TYR A CA 1
ATOM 1026 C C . TYR A 1 136 ? 6.655 -6.054 -5.038 1.00 98.44 136 TYR A C 1
ATOM 1028 O O . TYR A 1 136 ? 6.856 -7.261 -5.173 1.00 98.44 136 TYR A O 1
ATOM 1036 N N . LEU A 1 137 ? 6.464 -5.258 -6.100 1.00 97.69 137 LEU A N 1
ATOM 1037 C CA . LEU A 1 137 ? 6.516 -5.765 -7.479 1.00 97.69 137 LEU A CA 1
ATOM 1038 C C . LEU A 1 137 ? 7.888 -6.370 -7.832 1.00 97.69 137 LEU A C 1
ATOM 1040 O O . LEU A 1 137 ? 7.962 -7.258 -8.685 1.00 97.69 137 LEU A O 1
ATOM 1044 N N . TYR A 1 138 ? 8.959 -5.901 -7.180 1.00 97.88 138 TYR A N 1
ATOM 1045 C CA . TYR A 1 138 ? 10.322 -6.410 -7.349 1.00 97.88 138 TYR A CA 1
ATOM 1046 C C . TYR A 1 138 ? 10.640 -7.550 -6.385 1.00 97.88 138 TYR A C 1
ATOM 1048 O O . TYR A 1 138 ? 11.287 -8.512 -6.790 1.00 97.88 138 TYR A O 1
ATOM 1056 N N . SER A 1 139 ? 10.231 -7.442 -5.118 1.00 97.06 139 SER A N 1
ATOM 1057 C CA . SER A 1 139 ? 10.556 -8.430 -4.089 1.00 97.06 139 SER A CA 1
ATOM 1058 C C . SER A 1 139 ? 9.590 -8.390 -2.910 1.00 97.06 139 SER A C 1
ATOM 1060 O O . SER A 1 139 ? 9.222 -7.325 -2.415 1.00 97.06 139 SER A O 1
ATOM 1062 N N . SER A 1 140 ? 9.275 -9.567 -2.367 1.00 95.94 140 SER A N 1
ATOM 1063 C CA . SER A 1 140 ? 8.485 -9.712 -1.141 1.00 95.94 140 SER A CA 1
ATOM 1064 C C . SER A 1 140 ? 9.154 -9.115 0.100 1.00 95.94 140 SER A C 1
ATOM 1066 O O . SER A 1 140 ? 8.475 -8.923 1.106 1.00 95.94 140 SER A O 1
ATOM 1068 N N . VAL A 1 141 ? 10.443 -8.753 0.042 1.00 95.69 141 VAL A N 1
ATOM 1069 C CA . VAL A 1 141 ? 11.149 -8.085 1.149 1.00 95.69 141 VAL A CA 1
ATOM 1070 C C . VAL A 1 141 ? 10.431 -6.812 1.607 1.00 95.69 141 VAL A C 1
ATOM 1072 O O . VAL A 1 141 ? 10.461 -6.491 2.794 1.00 95.69 141 VAL A O 1
ATOM 1075 N N . SER A 1 142 ? 9.713 -6.124 0.711 1.00 96.25 142 SER A N 1
ATOM 1076 C CA . SER A 1 142 ? 8.928 -4.934 1.055 1.00 96.25 142 SER A CA 1
ATOM 1077 C C . SER A 1 142 ? 7.815 -5.203 2.073 1.00 96.25 142 SER A C 1
ATOM 1079 O O . SER A 1 142 ? 7.439 -4.276 2.784 1.00 96.25 142 SER A O 1
ATOM 1081 N N . ILE A 1 143 ? 7.343 -6.449 2.231 1.00 96.44 143 ILE A N 1
ATOM 1082 C CA . ILE A 1 143 ? 6.383 -6.817 3.289 1.00 96.44 143 ILE A CA 1
ATOM 1083 C C . ILE A 1 143 ? 6.946 -6.499 4.682 1.00 96.44 143 ILE A C 1
ATOM 1085 O O . ILE A 1 143 ? 6.204 -6.071 5.561 1.00 96.44 143 ILE A O 1
ATOM 1089 N N . SER A 1 144 ? 8.261 -6.640 4.885 1.00 96.81 144 SER A N 1
ATOM 1090 C CA . SER A 1 144 ? 8.907 -6.352 6.177 1.00 96.81 144 SER A CA 1
ATOM 1091 C C . SER A 1 144 ? 8.849 -4.875 6.588 1.00 96.81 144 SER A C 1
ATOM 1093 O O . SER A 1 144 ? 9.086 -4.552 7.749 1.00 96.81 144 SER A O 1
ATOM 1095 N N . LEU A 1 145 ? 8.514 -3.981 5.651 1.00 97.75 145 LEU A N 1
ATOM 1096 C CA . LEU A 1 145 ? 8.364 -2.544 5.888 1.00 97.75 145 LEU A CA 1
ATOM 1097 C C . LEU A 1 145 ? 6.948 -2.167 6.349 1.00 97.75 145 LEU A C 1
ATOM 1099 O O . LEU A 1 145 ? 6.703 -1.011 6.703 1.00 97.75 145 LEU A O 1
ATOM 1103 N N . ILE A 1 146 ? 6.012 -3.120 6.331 1.00 98.38 146 ILE A N 1
ATOM 1104 C CA . ILE A 1 146 ? 4.632 -2.898 6.754 1.00 98.38 146 ILE A CA 1
ATOM 1105 C C . ILE A 1 146 ? 4.574 -2.863 8.279 1.00 98.38 146 ILE A C 1
ATOM 1107 O O . ILE A 1 146 ? 4.999 -3.793 8.966 1.00 98.38 146 ILE A O 1
ATOM 1111 N N . ARG A 1 147 ? 4.005 -1.779 8.795 1.00 97.88 147 ARG A N 1
ATOM 1112 C CA . ARG A 1 147 ? 3.809 -1.491 10.213 1.00 97.88 147 ARG A CA 1
ATOM 1113 C C . ARG A 1 147 ? 2.368 -1.032 10.445 1.00 97.88 147 ARG A C 1
ATOM 1115 O O . ARG A 1 147 ? 1.735 -0.566 9.496 1.00 97.88 147 ARG A O 1
ATOM 1122 N N . PRO A 1 148 ? 1.835 -1.125 11.672 1.00 97.25 148 PRO A N 1
ATOM 1123 C CA . PRO A 1 148 ? 0.483 -0.662 11.989 1.00 97.25 148 PRO A CA 1
ATOM 1124 C C . PRO A 1 148 ? 0.138 0.730 11.445 1.00 97.25 148 PRO A C 1
ATOM 1126 O O . PRO A 1 148 ? -0.971 0.934 10.959 1.00 97.25 148 PRO A O 1
ATOM 1129 N N . GLU A 1 149 ? 1.099 1.654 11.463 1.00 95.94 149 GLU A N 1
ATOM 1130 C CA . GLU A 1 149 ? 0.910 3.064 11.111 1.00 95.94 149 GLU A CA 1
ATOM 1131 C C . GLU A 1 149 ? 0.810 3.291 9.595 1.00 95.94 149 GLU A C 1
ATOM 1133 O O . GLU A 1 149 ? 0.181 4.249 9.151 1.00 95.94 149 GLU A O 1
ATOM 1138 N N . ASN A 1 150 ? 1.420 2.417 8.784 1.00 97.31 150 ASN A N 1
ATOM 1139 C CA . ASN A 1 150 ? 1.426 2.535 7.321 1.00 97.31 150 ASN A CA 1
ATOM 1140 C C . ASN A 1 150 ? 0.578 1.456 6.620 1.00 97.31 150 ASN A C 1
ATOM 1142 O O . ASN A 1 150 ? 0.295 1.587 5.428 1.00 97.31 150 ASN A O 1
ATOM 1146 N N . ALA A 1 151 ? 0.129 0.423 7.343 1.00 97.94 151 ALA A N 1
ATOM 1147 C CA . ALA A 1 151 ? -0.546 -0.745 6.782 1.00 97.94 151 ALA A CA 1
ATOM 1148 C C . ALA A 1 151 ? -1.804 -0.388 5.983 1.00 97.94 151 ALA A C 1
ATOM 1150 O O . ALA A 1 151 ? -2.021 -0.938 4.906 1.00 97.94 151 ALA A O 1
ATOM 1151 N N . ARG A 1 152 ? -2.597 0.578 6.461 1.00 96.19 152 ARG A N 1
ATOM 1152 C CA . ARG A 1 152 ? -3.817 1.019 5.769 1.00 96.19 152 ARG A CA 1
ATOM 1153 C C . ARG A 1 152 ? -3.500 1.640 4.413 1.00 96.19 152 ARG A C 1
ATOM 1155 O O . ARG A 1 152 ? -4.141 1.307 3.418 1.00 96.19 152 ARG A O 1
ATOM 1162 N N . GLY A 1 153 ? -2.462 2.471 4.360 1.00 96.56 153 GLY A N 1
ATOM 1163 C CA . GLY A 1 153 ? -2.016 3.047 3.103 1.00 96.56 153 GLY A CA 1
ATOM 1164 C C . GLY A 1 153 ? -1.420 2.002 2.169 1.00 96.56 153 GLY A C 1
ATOM 1165 O O . GLY A 1 153 ? -1.673 2.053 0.969 1.00 96.56 153 GLY A O 1
ATOM 1166 N N . VAL A 1 154 ? -0.661 1.028 2.691 1.00 98.25 154 VAL A N 1
ATOM 1167 C CA . VAL A 1 154 ? -0.100 -0.066 1.874 1.00 98.25 154 VAL A CA 1
ATOM 1168 C C . VAL A 1 154 ? -1.220 -0.914 1.279 1.00 98.25 154 VAL A C 1
ATOM 1170 O O . VAL A 1 154 ? -1.157 -1.273 0.106 1.00 98.25 154 VAL A O 1
ATOM 1173 N N . LEU A 1 155 ? -2.272 -1.182 2.056 1.00 97.69 155 LEU A N 1
ATOM 1174 C CA . LEU A 1 155 ? -3.470 -1.867 1.586 1.00 97.69 155 LEU A CA 1
ATOM 1175 C C . LEU A 1 155 ? -4.157 -1.090 0.456 1.00 97.69 155 LEU A C 1
ATOM 1177 O O . LEU A 1 155 ? -4.467 -1.678 -0.579 1.00 97.69 155 LEU A O 1
ATOM 1181 N N . ALA A 1 156 ? -4.340 0.224 0.616 1.00 95.81 156 ALA A N 1
ATOM 1182 C CA . ALA A 1 156 ? -4.904 1.088 -0.422 1.00 95.81 156 ALA A CA 1
ATOM 1183 C C . ALA A 1 156 ? -4.038 1.098 -1.691 1.00 95.81 156 ALA A C 1
ATOM 1185 O O . ALA A 1 156 ? -4.537 0.854 -2.788 1.00 95.81 156 ALA A O 1
ATOM 1186 N N . ALA A 1 157 ? -2.725 1.289 -1.542 1.00 96.69 157 ALA A N 1
ATOM 1187 C CA . ALA A 1 157 ? -1.774 1.283 -2.649 1.00 96.69 157 ALA A CA 1
ATOM 1188 C C . ALA A 1 157 ? -1.762 -0.063 -3.387 1.00 96.69 157 ALA A C 1
ATOM 1190 O O . ALA A 1 157 ? -1.710 -0.097 -4.617 1.00 96.69 157 ALA A O 1
ATOM 1191 N N . GLY A 1 158 ? -1.843 -1.171 -2.646 1.00 96.69 158 GLY A N 1
ATOM 1192 C CA . GLY A 1 158 ? -1.885 -2.506 -3.225 1.00 96.69 158 GLY A CA 1
ATOM 1193 C C . GLY A 1 158 ? -3.174 -2.788 -3.991 1.00 96.69 158 GLY A C 1
ATOM 1194 O O . GLY A 1 158 ? -3.125 -3.346 -5.086 1.00 96.69 158 GLY A O 1
ATOM 1195 N N . CYS A 1 159 ? -4.317 -2.327 -3.476 1.00 95.50 159 CYS A N 1
ATOM 1196 C CA . CYS A 1 159 ? -5.596 -2.399 -4.186 1.00 95.50 159 CYS A CA 1
ATOM 1197 C C . CYS A 1 159 ? -5.589 -1.544 -5.460 1.00 95.50 159 CYS A C 1
ATOM 1199 O O . CYS A 1 159 ? -6.055 -2.000 -6.502 1.00 95.50 159 CYS A O 1
ATOM 1201 N N . LEU A 1 160 ? -5.023 -0.335 -5.389 1.00 94.62 160 LEU A N 1
ATOM 1202 C CA . LEU A 1 160 ? -4.909 0.577 -6.524 1.00 94.62 160 LEU A CA 1
ATOM 1203 C C . LEU A 1 160 ? -4.043 -0.013 -7.646 1.00 94.62 160 LEU A C 1
ATOM 1205 O O . LEU A 1 160 ? -4.432 0.007 -8.814 1.00 94.62 160 LEU A O 1
ATOM 1209 N N . LEU A 1 161 ? -2.857 -0.522 -7.304 1.00 95.06 161 LEU A N 1
ATOM 1210 C CA . LEU A 1 161 ? -1.935 -1.099 -8.281 1.00 95.06 161 LEU A CA 1
ATOM 1211 C C . LEU A 1 161 ? -2.435 -2.453 -8.809 1.00 95.06 161 LEU A C 1
ATOM 1213 O O . LEU A 1 161 ? -2.256 -2.736 -9.996 1.00 95.06 161 LEU A O 1
ATOM 1217 N N . GLY A 1 162 ? -3.072 -3.265 -7.964 1.00 94.00 162 GLY A N 1
ATOM 1218 C CA . GLY A 1 162 ? -3.585 -4.595 -8.294 1.00 94.00 162 GLY A CA 1
ATOM 1219 C C . GLY A 1 162 ? -2.497 -5.666 -8.474 1.00 94.00 162 GLY A C 1
ATOM 1220 O O . GLY A 1 162 ? -1.310 -5.360 -8.596 1.00 94.00 162 GLY A O 1
ATOM 1221 N N . GLY A 1 163 ? -2.914 -6.939 -8.508 1.00 87.81 163 GLY A N 1
ATOM 1222 C CA . GLY A 1 163 ? -2.028 -8.093 -8.745 1.00 87.81 163 GLY A CA 1
ATOM 1223 C C . GLY A 1 163 ? -1.061 -8.411 -7.596 1.00 87.81 163 GLY A C 1
ATOM 1224 O O . GLY A 1 163 ? 0.048 -8.894 -7.836 1.00 87.81 163 GLY A O 1
ATOM 1225 N N . MET A 1 164 ? -1.441 -8.069 -6.361 1.00 94.88 164 MET A N 1
ATOM 1226 C CA . MET A 1 164 ? -0.629 -8.257 -5.153 1.00 94.88 164 MET A CA 1
ATOM 1227 C C . MET A 1 164 ? -1.479 -8.682 -3.948 1.00 94.88 164 MET A C 1
ATOM 1229 O O . MET A 1 164 ? -1.459 -8.062 -2.886 1.00 94.88 164 MET A O 1
ATOM 1233 N N . GLU A 1 165 ? -2.248 -9.755 -4.120 1.00 95.12 165 GLU A N 1
ATOM 1234 C CA . GLU A 1 165 ? -3.202 -10.278 -3.136 1.00 95.12 165 GLU A CA 1
ATOM 1235 C C . GLU A 1 165 ? -2.536 -10.608 -1.795 1.00 95.12 165 GLU A C 1
ATOM 1237 O O . GLU A 1 165 ? -3.097 -10.300 -0.744 1.00 95.12 165 GLU A O 1
ATOM 1242 N N . ASP A 1 166 ? -1.319 -11.158 -1.817 1.00 97.06 166 ASP A N 1
ATOM 1243 C CA . ASP A 1 166 ? -0.558 -11.480 -0.604 1.00 97.06 166 ASP A CA 1
ATOM 1244 C C . ASP A 1 166 ? -0.145 -10.218 0.172 1.00 97.06 166 ASP A C 1
ATOM 1246 O O . ASP A 1 166 ? -0.229 -10.190 1.403 1.00 97.06 166 ASP A O 1
ATOM 1250 N N . LEU A 1 167 ? 0.252 -9.148 -0.534 1.00 97.88 167 LEU A N 1
ATOM 1251 C CA . LEU A 1 167 ? 0.560 -7.854 0.084 1.00 97.88 167 LEU A CA 1
ATOM 1252 C C . LEU A 1 167 ? -0.693 -7.270 0.741 1.00 97.88 167 LEU A C 1
ATOM 1254 O O . LEU A 1 167 ? -0.647 -6.869 1.904 1.00 97.88 167 LEU A O 1
ATOM 1258 N N . CYS A 1 168 ? -1.817 -7.260 0.017 1.00 97.56 168 CYS A N 1
ATOM 1259 C CA . CYS A 1 168 ? -3.096 -6.774 0.530 1.00 97.56 168 CYS A CA 1
ATOM 1260 C C . CYS A 1 168 ? -3.570 -7.604 1.730 1.00 97.56 168 CYS A C 1
ATOM 1262 O O . CYS A 1 168 ? -4.001 -7.047 2.736 1.00 97.56 168 CYS A O 1
ATOM 1264 N N . GLY A 1 169 ? -3.447 -8.931 1.670 1.00 97.50 169 GLY A N 1
ATOM 1265 C CA . GLY A 1 169 ? -3.785 -9.824 2.776 1.00 97.50 169 GLY A CA 1
ATOM 1266 C C . GLY A 1 169 ? -2.958 -9.533 4.027 1.00 97.50 169 GLY A C 1
ATOM 1267 O O . GLY A 1 169 ? -3.518 -9.365 5.110 1.00 97.50 169 GLY A O 1
ATOM 1268 N N . TYR A 1 170 ? -1.637 -9.401 3.883 1.00 98.38 170 TYR A N 1
ATOM 1269 C CA . TYR A 1 170 ? -0.753 -9.083 5.006 1.00 98.38 170 TYR A CA 1
ATOM 1270 C C . TYR A 1 170 ? -1.028 -7.689 5.592 1.00 98.38 170 TYR A C 1
ATOM 1272 O O . TYR A 1 170 ? -1.089 -7.524 6.814 1.00 98.38 170 TYR A O 1
ATOM 1280 N N . ALA A 1 171 ? -1.218 -6.682 4.736 1.00 98.38 171 ALA A N 1
ATOM 1281 C CA . ALA A 1 171 ? -1.531 -5.321 5.158 1.00 98.38 171 ALA A CA 1
ATOM 1282 C C . ALA A 1 171 ? -2.876 -5.255 5.901 1.00 98.38 171 ALA A C 1
ATOM 1284 O O . ALA A 1 171 ? -2.944 -4.682 6.987 1.00 98.38 171 ALA A O 1
ATOM 1285 N N . TYR A 1 172 ? -3.914 -5.926 5.389 1.00 98.25 172 TYR A N 1
ATOM 1286 C CA . TYR A 1 172 ? -5.208 -6.049 6.064 1.00 98.25 172 TYR A CA 1
ATOM 1287 C C . TYR A 1 172 ? -5.086 -6.727 7.434 1.00 98.25 172 TYR A C 1
ATOM 1289 O O . TYR A 1 172 ? -5.614 -6.219 8.420 1.00 98.25 172 TYR A O 1
ATOM 1297 N N . GLU A 1 173 ? -4.353 -7.838 7.534 1.00 98.38 173 GLU A N 1
ATOM 1298 C CA . GLU A 1 173 ? -4.137 -8.510 8.820 1.00 98.38 173 GLU A CA 1
ATOM 1299 C C . GLU A 1 173 ? -3.386 -7.623 9.819 1.00 98.38 173 GLU A C 1
ATOM 1301 O O . GLU A 1 173 ? -3.675 -7.651 11.016 1.00 98.38 173 GLU A O 1
ATOM 1306 N N . THR A 1 174 ? -2.456 -6.801 9.335 1.00 98.31 174 THR A N 1
ATOM 1307 C CA . THR A 1 174 ? -1.726 -5.835 10.164 1.00 98.31 174 THR A CA 1
ATOM 1308 C C . THR A 1 174 ? -2.655 -4.727 10.666 1.00 98.31 174 THR A C 1
ATOM 1310 O O . THR A 1 174 ? -2.626 -4.416 11.855 1.00 98.31 174 THR A O 1
ATOM 1313 N N . CYS A 1 175 ? -3.532 -4.197 9.804 1.00 98.12 175 CYS A N 1
ATOM 1314 C CA . CYS A 1 175 ? -4.601 -3.272 10.191 1.00 98.12 175 CYS A CA 1
ATOM 1315 C C . CYS A 1 175 ? -5.522 -3.880 11.253 1.00 98.12 175 CYS A C 1
ATOM 1317 O O . CYS A 1 175 ? -5.744 -3.286 12.301 1.00 98.12 175 CYS A O 1
ATOM 1319 N N . ARG A 1 176 ? -6.022 -5.096 11.021 1.00 97.81 176 ARG A N 1
ATOM 1320 C CA . ARG A 1 176 ? -6.941 -5.773 11.943 1.00 97.81 176 ARG A CA 1
ATOM 1321 C C . ARG A 1 176 ? -6.320 -5.982 13.325 1.00 97.81 176 ARG A C 1
ATOM 1323 O O . ARG A 1 176 ? -6.985 -5.792 14.337 1.00 97.81 176 ARG A O 1
ATOM 1330 N N . ARG A 1 177 ? -5.036 -6.351 13.378 1.00 97.31 177 ARG A N 1
ATOM 1331 C CA . ARG A 1 177 ? -4.293 -6.545 14.636 1.00 97.31 177 ARG A CA 1
ATOM 1332 C C . ARG A 1 177 ? -3.968 -5.243 15.359 1.00 97.31 177 ARG A C 1
ATOM 1334 O O . ARG A 1 177 ? -3.719 -5.291 16.560 1.00 97.31 177 ARG A O 1
ATOM 1341 N N . SER A 1 178 ? -3.940 -4.109 14.660 1.00 97.19 178 SER A N 1
ATOM 1342 C CA . SER A 1 178 ? -3.661 -2.818 15.285 1.00 97.19 178 SER A CA 1
ATOM 1343 C C . SER A 1 178 ? -4.893 -2.156 15.894 1.00 97.19 178 SER A C 1
ATOM 1345 O O . SER A 1 178 ? -4.737 -1.135 16.559 1.00 97.19 178 SER A O 1
ATOM 1347 N N . ILE A 1 179 ? -6.095 -2.720 15.722 1.00 96.94 179 ILE A N 1
ATOM 1348 C CA . ILE A 1 179 ? -7.315 -2.256 16.395 1.00 96.94 179 ILE A CA 1
ATOM 1349 C C . ILE A 1 179 ? -7.200 -2.562 17.894 1.00 96.94 179 ILE A C 1
ATOM 1351 O O . ILE A 1 179 ? -7.219 -3.717 18.322 1.00 96.94 179 ILE A O 1
ATOM 1355 N N . SER A 1 180 ? -7.077 -1.510 18.700 1.00 95.12 180 SER A N 1
ATOM 1356 C CA . SER A 1 180 ? -6.915 -1.589 20.149 1.00 95.12 180 SER A CA 1
ATOM 1357 C C . SER A 1 180 ? -7.574 -0.391 20.835 1.00 95.12 180 SER A C 1
ATOM 1359 O O . SER A 1 180 ? -8.042 0.538 20.180 1.00 95.12 180 SER A O 1
ATOM 1361 N N . VAL A 1 181 ? -7.589 -0.383 22.171 1.00 92.56 181 VAL A N 1
ATOM 1362 C CA . VAL A 1 181 ? -8.126 0.738 22.966 1.00 92.56 181 VAL A CA 1
ATOM 1363 C C . VAL A 1 181 ? -7.397 2.052 22.653 1.00 92.56 181 VAL A C 1
ATOM 1365 O O . VAL A 1 181 ? -8.010 3.114 22.667 1.00 92.56 181 VAL A O 1
ATOM 1368 N N . GLU A 1 182 ? -6.103 1.982 22.338 1.00 92.38 182 GLU A N 1
ATOM 1369 C CA . GLU A 1 182 ? -5.256 3.151 22.080 1.00 92.38 182 GLU A CA 1
ATOM 1370 C C . GLU A 1 182 ? -5.486 3.730 20.678 1.00 92.38 182 GLU A C 1
ATOM 1372 O O . GLU A 1 182 ? -5.502 4.946 20.501 1.00 92.38 182 GLU A O 1
ATOM 1377 N N . THR A 1 183 ? -5.727 2.870 19.686 1.00 94.81 183 THR A N 1
ATOM 1378 C CA . THR A 1 183 ? -5.850 3.255 18.270 1.00 94.81 183 THR A CA 1
ATOM 1379 C C . THR A 1 183 ? -7.298 3.436 17.813 1.00 94.81 183 THR A C 1
ATOM 1381 O O . THR A 1 183 ? -7.543 3.958 16.726 1.00 94.81 183 THR A O 1
ATOM 1384 N N . ILE A 1 184 ? -8.288 3.039 18.624 1.00 94.62 184 ILE A N 1
ATOM 1385 C CA . ILE A 1 184 ? -9.706 3.028 18.228 1.00 94.62 184 ILE A CA 1
ATOM 1386 C C . ILE A 1 184 ? -10.212 4.391 17.748 1.00 94.62 184 ILE A C 1
ATOM 1388 O O . ILE A 1 184 ? -11.054 4.450 16.861 1.00 94.62 184 ILE A O 1
ATOM 1392 N N . THR A 1 185 ? -9.689 5.497 18.286 1.00 92.75 185 THR A N 1
ATOM 1393 C CA . THR A 1 185 ? -10.111 6.841 17.857 1.00 92.75 185 THR A CA 1
ATOM 1394 C C . THR A 1 185 ? -9.735 7.107 16.394 1.00 92.75 185 THR A C 1
ATOM 1396 O O . THR A 1 185 ? -10.533 7.679 15.655 1.00 92.75 185 THR A O 1
ATOM 1399 N N . GLU A 1 186 ? -8.556 6.663 15.955 1.00 93.81 186 GLU A N 1
ATOM 1400 C CA . GLU A 1 186 ? -8.109 6.805 14.563 1.00 93.81 186 GLU A CA 1
ATOM 1401 C C . GLU A 1 186 ? -8.931 5.911 13.628 1.00 93.81 186 GLU A C 1
ATOM 1403 O O . GLU A 1 186 ? -9.325 6.330 12.539 1.00 93.81 186 GLU A O 1
ATOM 1408 N N . TRP A 1 187 ? -9.255 4.699 14.088 1.00 95.31 187 TRP A N 1
ATOM 1409 C CA . TRP A 1 187 ? -10.116 3.764 13.368 1.00 95.31 187 TRP A CA 1
ATOM 1410 C C . TRP A 1 187 ? -11.553 4.266 13.216 1.00 95.31 187 TRP A C 1
ATOM 1412 O O . TRP A 1 187 ? -12.143 4.097 12.153 1.00 95.31 187 TRP A O 1
ATOM 1422 N N . LEU A 1 188 ? -12.104 4.926 14.236 1.00 93.69 188 LEU A N 1
ATOM 1423 C CA . LEU A 1 188 ? -13.419 5.565 14.153 1.00 93.69 188 LEU A CA 1
ATOM 1424 C C . LEU A 1 188 ? -13.423 6.715 13.143 1.00 93.69 188 LEU A C 1
ATOM 1426 O O . LEU A 1 188 ? -14.339 6.793 12.332 1.00 93.69 188 LEU A O 1
ATOM 1430 N N . GLY A 1 189 ? -12.382 7.555 13.144 1.00 91.81 189 GLY A N 1
ATOM 1431 C CA . GLY A 1 189 ? -12.240 8.629 12.156 1.00 91.81 189 GLY A CA 1
ATOM 1432 C C . GLY A 1 189 ? -12.126 8.107 10.721 1.00 91.81 189 GLY A C 1
ATOM 1433 O O . GLY A 1 189 ? -12.676 8.704 9.802 1.00 91.81 189 GLY A O 1
ATOM 1434 N N . PHE A 1 190 ? -11.461 6.965 10.530 1.00 91.75 190 PHE A N 1
ATOM 1435 C CA . PHE A 1 190 ? -11.418 6.278 9.239 1.00 91.75 190 PHE A CA 1
ATOM 1436 C C . PHE A 1 190 ? -12.778 5.726 8.819 1.00 91.75 190 PHE A C 1
ATOM 1438 O O . PHE A 1 190 ? -13.194 5.907 7.685 1.00 91.75 190 PHE A O 1
ATOM 1445 N N . VAL A 1 191 ? -13.483 5.038 9.714 1.00 91.00 191 VAL A N 1
ATOM 1446 C CA . VAL A 1 191 ? -14.787 4.459 9.379 1.00 91.00 191 VAL A CA 1
ATOM 1447 C C . VAL A 1 191 ? -15.796 5.539 8.991 1.00 91.00 191 VAL A C 1
ATOM 1449 O O . VAL A 1 191 ? -16.577 5.324 8.067 1.00 91.00 191 VAL A O 1
ATOM 1452 N N . ASP A 1 192 ? -15.761 6.683 9.673 1.00 88.19 192 ASP A N 1
ATOM 1453 C CA . ASP A 1 192 ? -16.634 7.826 9.398 1.00 88.19 192 ASP A CA 1
ATOM 1454 C C . ASP A 1 192 ? -16.336 8.487 8.040 1.00 88.19 192 ASP A C 1
ATOM 1456 O O . ASP A 1 192 ? -17.228 9.055 7.415 1.00 88.19 192 ASP A O 1
ATOM 1460 N N . SER A 1 193 ? -15.099 8.377 7.537 1.00 86.19 193 SER A N 1
ATOM 1461 C CA . SER A 1 193 ? -14.725 8.909 6.222 1.00 86.19 193 SER A CA 1
ATOM 1462 C C . SER A 1 193 ? -15.111 7.999 5.051 1.00 86.19 193 SER A C 1
ATOM 1464 O O . SER A 1 193 ? -15.069 8.446 3.902 1.00 86.19 193 SER A O 1
ATOM 1466 N N . ILE A 1 194 ? -15.504 6.743 5.304 1.00 82.94 194 ILE A N 1
ATOM 1467 C CA . ILE A 1 194 ? -15.951 5.826 4.250 1.00 82.94 194 ILE A CA 1
ATOM 1468 C C . ILE A 1 194 ? -17.356 6.254 3.796 1.00 82.94 194 ILE A C 1
ATOM 1470 O O . ILE A 1 194 ? -18.289 6.224 4.604 1.00 82.94 194 ILE A O 1
ATOM 1474 N N . PRO A 1 195 ? -17.562 6.587 2.507 1.00 70.12 195 PRO A N 1
ATOM 1475 C CA . PRO A 1 195 ? -18.877 6.961 2.013 1.00 70.12 195 PRO A CA 1
ATOM 1476 C C . PRO A 1 195 ? -19.869 5.812 2.220 1.00 70.12 195 PRO A C 1
ATOM 1478 O O . PRO A 1 195 ? -19.635 4.664 1.828 1.00 70.12 195 PRO A O 1
ATOM 1481 N N . SER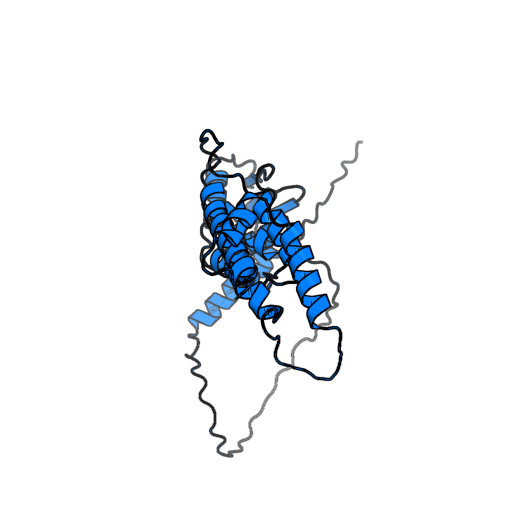 A 1 196 ? -20.997 6.127 2.856 1.00 57.25 196 SER A N 1
ATOM 1482 C CA . SER A 1 196 ? -22.120 5.199 2.951 1.00 57.25 196 SER A CA 1
ATOM 1483 C C . SER A 1 196 ? -22.623 4.931 1.537 1.00 57.25 196 SER A C 1
ATOM 1485 O O . SER A 1 196 ? -22.901 5.858 0.786 1.00 57.25 196 SER A O 1
ATOM 1487 N N . SER A 1 197 ? -22.715 3.655 1.173 1.00 52.47 197 SER A N 1
ATOM 1488 C CA . SER A 1 197 ? -22.936 3.102 -0.173 1.00 52.47 197 SER A CA 1
ATOM 1489 C C . SER A 1 197 ? -24.232 3.522 -0.903 1.00 52.47 197 SER A C 1
ATOM 1491 O O . SER A 1 197 ? -24.649 2.852 -1.843 1.00 52.47 197 SER A O 1
ATOM 1493 N N . SER A 1 198 ? -24.904 4.591 -0.477 1.00 45.47 198 SER A N 1
ATOM 1494 C CA . SER A 1 198 ? -26.156 5.103 -1.037 1.00 45.47 198 SER A CA 1
ATOM 1495 C C . SER A 1 198 ? -25.997 6.262 -2.020 1.00 45.47 198 SER A C 1
ATOM 1497 O O . SER A 1 198 ? -26.986 6.618 -2.655 1.00 45.47 198 SER A O 1
ATOM 1499 N N . ASP A 1 199 ? -24.812 6.851 -2.159 1.00 48.78 199 ASP A N 1
ATOM 1500 C CA . ASP A 1 199 ? -24.636 8.063 -2.960 1.00 48.78 199 ASP A CA 1
ATOM 1501 C C . ASP A 1 199 ? -23.414 7.923 -3.868 1.00 48.78 199 ASP A C 1
ATOM 1503 O O . ASP A 1 199 ? -22.335 8.347 -3.490 1.00 48.78 199 ASP A O 1
ATOM 1507 N N . GLU A 1 200 ? -23.541 7.263 -5.029 1.00 51.34 200 GLU A N 1
ATOM 1508 C CA . GLU A 1 200 ? -22.661 7.572 -6.167 1.00 51.34 200 GLU A CA 1
ATOM 1509 C C . GLU A 1 200 ? -23.139 6.991 -7.512 1.00 51.34 200 GLU A C 1
ATOM 1511 O O . GLU A 1 200 ? -23.362 5.793 -7.699 1.00 51.34 200 GLU A O 1
ATOM 1516 N N . LEU A 1 201 ? -23.268 7.903 -8.477 1.00 47.09 201 LEU A N 1
ATOM 1517 C CA . LEU A 1 201 ? -23.385 7.658 -9.910 1.00 47.09 201 LEU A CA 1
ATOM 1518 C C . LEU A 1 201 ? -22.076 7.035 -10.427 1.00 47.09 201 LEU A C 1
ATOM 1520 O O . LEU A 1 201 ? -20.998 7.578 -10.207 1.00 47.09 201 LEU A O 1
ATOM 1524 N N . ILE A 1 202 ? -22.182 5.906 -11.128 1.00 50.06 202 ILE A N 1
ATOM 1525 C CA . ILE A 1 202 ? -21.053 5.045 -11.515 1.00 50.06 202 ILE A CA 1
ATOM 1526 C C . ILE A 1 202 ? -20.294 5.614 -12.728 1.00 50.06 202 ILE A C 1
ATOM 1528 O O . ILE A 1 202 ? -20.853 5.713 -13.823 1.00 50.06 202 ILE A O 1
ATOM 1532 N N . GLY A 1 203 ? -19.001 5.906 -12.553 1.00 50.94 203 GLY A N 1
ATOM 1533 C CA . GLY A 1 203 ? -18.025 6.167 -13.619 1.00 50.94 203 GLY A CA 1
ATOM 1534 C C . GLY A 1 203 ? -16.929 5.081 -13.702 1.00 50.94 203 GLY A C 1
ATOM 1535 O O . GLY A 1 203 ? -16.652 4.401 -12.715 1.00 50.94 203 GLY A O 1
ATOM 1536 N N . PRO A 1 204 ? -16.251 4.900 -14.856 1.00 46.44 204 PRO A N 1
ATOM 1537 C CA . PRO A 1 204 ? -15.274 3.818 -15.076 1.00 46.44 204 PRO A CA 1
ATOM 1538 C C . PRO A 1 204 ? -13.992 3.899 -14.220 1.00 46.44 204 PRO A C 1
ATOM 1540 O O . PRO A 1 204 ? -13.217 2.946 -14.206 1.00 46.44 204 PRO A O 1
ATOM 1543 N N . GLN A 1 205 ? -13.770 4.994 -13.485 1.00 46.88 205 GLN A N 1
ATOM 1544 C CA . GLN A 1 205 ? -12.624 5.175 -12.581 1.00 46.88 205 GLN A CA 1
ATOM 1545 C C . GLN A 1 205 ? -12.842 4.571 -11.174 1.00 46.88 205 GLN A C 1
ATOM 1547 O O . GLN A 1 205 ? -11.863 4.273 -10.500 1.00 46.88 205 GLN A O 1
ATOM 1552 N N . GLN A 1 206 ? -14.088 4.295 -10.759 1.00 51.31 206 GLN A N 1
ATOM 1553 C CA . GLN A 1 206 ? -14.431 3.775 -9.415 1.00 51.31 206 GLN A CA 1
ATOM 1554 C C . GLN A 1 206 ? -14.245 2.251 -9.249 1.00 51.31 206 GLN A C 1
ATOM 1556 O O . GLN A 1 206 ? -14.420 1.705 -8.159 1.00 51.31 206 GLN A O 1
ATOM 1561 N N . LEU A 1 207 ? -13.887 1.519 -10.311 1.00 48.75 207 LEU A N 1
ATOM 1562 C CA . LEU A 1 207 ? -13.711 0.060 -10.244 1.00 48.75 207 LEU A CA 1
ATOM 1563 C C . LEU A 1 207 ? -12.513 -0.360 -9.375 1.00 48.75 207 LEU A C 1
ATOM 1565 O O . LEU A 1 207 ? -12.586 -1.396 -8.720 1.00 48.75 207 LEU A O 1
ATOM 1569 N N . LEU A 1 208 ? -11.439 0.433 -9.316 1.00 49.34 208 LEU A N 1
ATOM 1570 C CA . LEU A 1 208 ? -10.280 0.157 -8.449 1.00 49.34 208 LEU A CA 1
ATOM 1571 C C . LEU A 1 208 ? -10.567 0.534 -6.990 1.00 49.34 208 LEU A C 1
ATOM 1573 O O . LEU A 1 208 ? -10.223 -0.219 -6.076 1.00 49.34 208 LEU A O 1
ATOM 1577 N N . THR A 1 209 ? -11.329 1.612 -6.790 1.00 58.81 209 THR A N 1
ATOM 1578 C CA . THR A 1 209 ? -11.926 1.984 -5.502 1.00 58.81 209 THR A CA 1
ATOM 1579 C C . THR A 1 209 ? -12.780 0.842 -4.941 1.00 58.81 209 THR A C 1
ATOM 1581 O O . THR A 1 209 ? -12.823 0.653 -3.730 1.00 58.81 209 THR A O 1
ATOM 1584 N N . SER A 1 210 ? -13.383 -0.002 -5.791 1.00 69.62 210 SER A N 1
ATOM 1585 C CA . SER A 1 210 ? -14.204 -1.135 -5.338 1.00 69.62 210 SER A CA 1
ATOM 1586 C C . SER A 1 210 ? -13.434 -2.196 -4.541 1.00 69.62 210 SER A C 1
ATOM 1588 O O . SER A 1 210 ? -14.006 -2.794 -3.628 1.00 69.62 210 SER A O 1
ATOM 1590 N N . VAL A 1 211 ? -12.154 -2.448 -4.849 1.00 83.12 211 VAL A N 1
ATOM 1591 C CA . VAL A 1 211 ? -11.374 -3.483 -4.145 1.00 83.12 211 VAL A CA 1
ATOM 1592 C C . VAL A 1 211 ? -10.970 -2.974 -2.770 1.00 83.12 211 VAL A C 1
ATOM 1594 O O . VAL A 1 211 ? -11.197 -3.654 -1.768 1.00 83.12 211 VAL A O 1
ATOM 1597 N N . PHE A 1 212 ? -10.450 -1.746 -2.698 1.00 89.25 212 PHE A N 1
ATOM 1598 C CA . PHE A 1 212 ? -10.156 -1.127 -1.410 1.00 89.25 212 PHE A CA 1
ATOM 1599 C C . PHE A 1 212 ? -11.430 -0.938 -0.577 1.00 89.25 212 PHE A C 1
ATOM 1601 O O . PHE A 1 212 ? -11.420 -1.239 0.613 1.00 89.25 212 PHE A O 1
ATOM 1608 N N . ALA A 1 213 ? -12.555 -0.557 -1.193 1.00 87.00 213 ALA A N 1
ATOM 1609 C CA . ALA A 1 213 ? -13.842 -0.418 -0.513 1.00 87.00 213 ALA A CA 1
ATOM 1610 C C . ALA A 1 213 ? -14.319 -1.727 0.140 1.00 87.00 213 ALA A C 1
ATOM 1612 O O . ALA A 1 213 ? -14.883 -1.693 1.233 1.00 87.00 213 ALA A O 1
ATOM 1613 N N . GLN A 1 214 ? -14.057 -2.889 -0.470 1.00 90.00 214 GLN A N 1
ATOM 1614 C CA . GLN A 1 214 ? -14.354 -4.186 0.151 1.00 90.00 214 GLN A CA 1
ATOM 1615 C C . GLN A 1 214 ? -13.529 -4.406 1.423 1.00 90.00 214 GLN A C 1
ATOM 1617 O O . GLN A 1 214 ? -14.072 -4.816 2.449 1.00 90.00 214 GLN A O 1
ATOM 1622 N N . TYR A 1 215 ? -12.229 -4.102 1.388 1.00 93.25 215 TYR A N 1
ATOM 1623 C CA . TYR A 1 215 ? -11.388 -4.170 2.582 1.00 93.25 215 TYR A CA 1
ATOM 1624 C C . TYR A 1 215 ? -11.789 -3.133 3.634 1.00 93.25 215 TYR A C 1
ATOM 1626 O O . TYR A 1 215 ? -11.837 -3.464 4.814 1.00 93.25 215 TYR A O 1
ATOM 1634 N N . ALA A 1 216 ? -12.133 -1.914 3.225 1.00 92.00 216 ALA A N 1
ATOM 1635 C CA . ALA A 1 216 ? -12.596 -0.857 4.115 1.00 92.00 216 ALA A CA 1
ATOM 1636 C C . ALA A 1 216 ? -13.901 -1.256 4.828 1.00 92.00 216 ALA A C 1
ATOM 1638 O O . ALA A 1 216 ? -14.018 -1.092 6.041 1.00 92.00 216 ALA A O 1
ATOM 1639 N N . ALA A 1 217 ? -14.846 -1.875 4.113 1.00 91.69 217 ALA A N 1
ATOM 1640 C CA . ALA A 1 217 ? -16.068 -2.420 4.702 1.00 91.69 217 ALA A CA 1
ATOM 1641 C C . ALA A 1 217 ? -15.784 -3.547 5.708 1.00 91.69 217 ALA A C 1
ATOM 1643 O O . ALA A 1 217 ? -16.428 -3.610 6.754 1.00 91.69 217 ALA A O 1
ATOM 1644 N N . ARG A 1 218 ? -14.800 -4.413 5.429 1.00 94.38 218 ARG A N 1
ATOM 1645 C CA . ARG A 1 218 ? -14.358 -5.446 6.378 1.00 94.38 218 ARG A CA 1
ATOM 1646 C C . ARG A 1 218 ? -13.691 -4.850 7.615 1.00 94.38 218 ARG A C 1
ATOM 1648 O O . ARG A 1 218 ? -14.021 -5.258 8.717 1.00 94.38 218 ARG A O 1
ATOM 1655 N N . LEU A 1 219 ? -12.817 -3.859 7.445 1.00 95.50 219 LEU A N 1
ATOM 1656 C CA . LEU A 1 219 ? -12.188 -3.153 8.564 1.00 95.50 219 LEU A CA 1
ATOM 1657 C C . LEU A 1 219 ? -13.229 -2.438 9.429 1.00 95.50 219 LEU A C 1
ATOM 1659 O O . LEU A 1 219 ? -13.123 -2.465 10.650 1.00 95.50 219 LEU A O 1
ATOM 1663 N N . ARG A 1 220 ? -14.272 -1.859 8.825 1.00 94.06 220 ARG A N 1
ATOM 1664 C CA . ARG A 1 220 ? -15.413 -1.307 9.567 1.00 94.06 220 ARG A CA 1
ATOM 1665 C C . ARG A 1 220 ? -16.095 -2.365 10.435 1.00 94.06 220 ARG A C 1
ATOM 1667 O O . ARG A 1 220 ? -16.423 -2.073 11.582 1.00 94.06 220 ARG A O 1
ATOM 1674 N N . GLU A 1 221 ? -16.301 -3.568 9.905 1.00 93.88 221 GLU A N 1
ATOM 1675 C CA . GLU A 1 221 ? -16.868 -4.684 10.669 1.00 93.88 221 GLU A CA 1
ATOM 1676 C C . GLU A 1 221 ? -15.930 -5.134 11.799 1.00 93.88 221 GLU A C 1
ATOM 1678 O O . GLU A 1 221 ? -16.378 -5.351 12.921 1.00 93.88 221 GLU A O 1
ATOM 1683 N N . ASP A 1 222 ? -14.620 -5.197 11.550 1.00 95.94 222 ASP A N 1
ATOM 1684 C CA . ASP A 1 222 ? -13.627 -5.527 12.580 1.00 95.94 222 ASP A CA 1
ATOM 1685 C C . ASP A 1 222 ? -13.619 -4.481 13.716 1.00 95.94 222 ASP A C 1
ATOM 1687 O O . ASP A 1 222 ? -13.559 -4.837 14.896 1.00 95.94 222 ASP A O 1
ATOM 1691 N N . VAL A 1 223 ? -13.743 -3.191 13.378 1.00 95.31 223 VAL A N 1
ATOM 1692 C CA . VAL A 1 223 ? -13.888 -2.089 14.345 1.00 95.31 223 VAL A CA 1
ATOM 1693 C C . VAL A 1 223 ? -15.191 -2.224 15.131 1.00 95.31 223 VAL A C 1
ATOM 1695 O O . VAL A 1 223 ? -15.184 -2.105 16.357 1.00 95.31 223 VAL A O 1
ATOM 1698 N N . PHE A 1 224 ? -16.303 -2.526 14.459 1.00 93.50 224 PHE A N 1
ATOM 1699 C CA . PHE A 1 224 ? -17.591 -2.756 15.110 1.00 93.50 224 PHE A CA 1
ATOM 1700 C C . PHE A 1 224 ? -17.530 -3.928 16.098 1.00 93.50 224 PHE A C 1
ATOM 1702 O O . PHE A 1 224 ? -17.902 -3.788 17.265 1.00 93.50 224 PHE A O 1
ATOM 1709 N N . HIS A 1 225 ? -16.984 -5.064 15.662 1.00 93.69 225 HIS A N 1
ATOM 1710 C CA . HIS A 1 225 ? -16.777 -6.233 16.507 1.00 93.69 225 HIS A CA 1
ATOM 1711 C C . HIS A 1 225 ? -15.888 -5.900 17.710 1.00 93.69 225 HIS A C 1
ATOM 1713 O O . HIS A 1 225 ? -16.186 -6.303 18.838 1.00 93.69 225 HIS A O 1
ATOM 1719 N N . PHE A 1 226 ? -14.816 -5.128 17.506 1.00 93.88 226 PHE A N 1
ATOM 1720 C CA . PHE A 1 226 ? -13.974 -4.670 18.603 1.00 93.88 226 PHE A CA 1
ATOM 1721 C C . PHE A 1 226 ? -14.767 -3.845 19.626 1.00 93.88 226 PHE A C 1
ATOM 1723 O O . PHE A 1 226 ? -14.662 -4.121 20.817 1.00 93.88 226 PHE A O 1
ATOM 1730 N N . LEU A 1 227 ? -15.591 -2.887 19.193 1.00 91.19 227 LEU A N 1
ATOM 1731 C CA . LEU A 1 227 ? -16.388 -2.039 20.092 1.00 91.19 227 LEU A CA 1
ATOM 1732 C C . LEU A 1 227 ? -17.421 -2.829 20.900 1.00 91.19 227 LEU A C 1
ATOM 1734 O O . LEU A 1 227 ? -17.612 -2.557 22.085 1.00 91.19 227 LEU A O 1
ATOM 1738 N N . VAL A 1 228 ? -18.096 -3.785 20.263 1.00 89.56 228 VAL A N 1
ATOM 1739 C CA . VAL A 1 228 ? -19.217 -4.510 20.873 1.00 89.56 228 VAL A CA 1
ATOM 1740 C C . VAL A 1 228 ? -18.743 -5.675 21.737 1.00 89.56 228 VAL A C 1
ATOM 1742 O O . VAL A 1 228 ? -19.313 -5.924 22.797 1.00 89.56 228 VAL A O 1
ATOM 1745 N N . VAL A 1 229 ? -17.703 -6.388 21.298 1.00 88.31 229 VAL A N 1
ATOM 1746 C CA . VAL A 1 229 ? -17.269 -7.649 21.911 1.00 88.31 229 VAL A CA 1
ATOM 1747 C C . VAL A 1 229 ? -15.938 -7.486 22.632 1.00 88.31 229 VAL A C 1
ATOM 1749 O O . VAL A 1 229 ? -15.826 -7.808 23.813 1.00 88.31 229 VAL A O 1
ATOM 1752 N N . THR A 1 230 ? -14.901 -7.000 21.954 1.00 88.38 230 THR A N 1
ATOM 1753 C CA . THR A 1 230 ? -13.538 -7.025 22.509 1.00 88.38 230 THR A CA 1
ATOM 1754 C C . THR A 1 230 ? -13.329 -5.963 23.588 1.00 88.38 230 THR A C 1
ATOM 1756 O O . THR A 1 230 ? -12.739 -6.250 24.631 1.00 88.38 230 THR A O 1
ATOM 1759 N N . LEU A 1 231 ? -13.821 -4.744 23.372 1.00 87.50 231 LEU A N 1
ATOM 1760 C CA . LEU A 1 231 ? -13.590 -3.591 24.238 1.00 87.50 231 LEU A CA 1
ATOM 1761 C C . LEU A 1 231 ? -14.209 -3.770 25.639 1.00 87.50 231 LEU A C 1
ATOM 1763 O O . LEU A 1 231 ? -13.466 -3.608 26.611 1.00 87.50 231 LEU A O 1
ATOM 1767 N N . PRO A 1 232 ? -15.494 -4.162 25.799 1.00 85.06 232 PRO A N 1
ATOM 1768 C CA . PRO A 1 232 ? -16.081 -4.368 27.127 1.00 85.06 232 PRO A CA 1
ATOM 1769 C C . PRO A 1 232 ? -15.369 -5.471 27.921 1.00 85.06 232 PRO A C 1
ATOM 1771 O O . PRO A 1 232 ? -15.133 -5.315 29.120 1.00 85.06 232 PRO A O 1
ATOM 1774 N N . ASN A 1 233 ? -14.964 -6.547 27.234 1.00 84.44 233 ASN A N 1
ATOM 1775 C CA . ASN A 1 233 ? -14.213 -7.656 27.824 1.00 84.44 233 ASN A CA 1
ATOM 1776 C C . ASN A 1 233 ? -12.801 -7.231 28.258 1.00 84.44 233 ASN A C 1
ATOM 1778 O O . ASN A 1 233 ? -12.351 -7.589 29.344 1.00 84.44 233 ASN A O 1
ATOM 1782 N N . THR A 1 234 ? -12.113 -6.429 27.440 1.00 84.12 234 THR A N 1
ATOM 1783 C CA . THR A 1 234 ? -10.756 -5.933 27.738 1.00 84.12 234 THR A CA 1
ATOM 1784 C C . THR A 1 234 ? -10.753 -4.996 28.945 1.00 84.12 234 THR A C 1
ATOM 1786 O O . THR A 1 234 ? -9.856 -5.064 29.781 1.00 84.12 234 THR A O 1
ATOM 1789 N N . LEU A 1 235 ? -11.781 -4.152 29.070 1.00 81.44 235 LEU A N 1
ATOM 1790 C CA . LEU A 1 235 ? -11.933 -3.207 30.178 1.00 81.44 235 LEU A CA 1
ATOM 1791 C C . LEU A 1 235 ? -12.539 -3.838 31.448 1.00 81.44 235 LEU A C 1
ATOM 1793 O O . LEU A 1 235 ? -12.792 -3.119 32.411 1.00 81.44 235 LEU A O 1
ATOM 1797 N N . GLN A 1 236 ? -12.767 -5.161 31.464 1.00 70.38 236 GLN A N 1
ATOM 1798 C CA . GLN A 1 236 ? -13.334 -5.920 32.591 1.00 70.38 236 GLN A CA 1
ATOM 1799 C C . GLN A 1 236 ? -14.555 -5.245 33.234 1.00 70.38 236 GLN A C 1
ATOM 1801 O O . GLN A 1 236 ? -14.728 -5.282 34.453 1.00 70.38 236 GLN A O 1
ATOM 1806 N N . VAL A 1 237 ? -15.426 -4.633 32.427 1.00 59.91 237 VAL A N 1
ATOM 1807 C CA . VAL A 1 237 ? -16.582 -3.870 32.935 1.00 59.91 237 VAL A CA 1
ATOM 1808 C C . VAL A 1 237 ? -17.528 -4.763 33.760 1.00 59.91 237 VAL A C 1
ATOM 1810 O O . VAL A 1 237 ? -18.278 -4.272 34.600 1.00 59.91 237 VAL A O 1
ATOM 1813 N N . HIS A 1 238 ? -17.435 -6.084 33.579 1.00 53.97 238 HIS A N 1
ATOM 1814 C CA . HIS A 1 238 ? -18.205 -7.121 34.271 1.00 53.97 238 HIS A CA 1
ATOM 1815 C C . HIS A 1 238 ? -17.549 -7.678 35.538 1.00 53.97 238 HIS A C 1
ATOM 1817 O O . HIS A 1 238 ? -18.204 -8.414 36.274 1.00 53.97 238 HIS A O 1
ATOM 1823 N N . SER A 1 239 ? -16.286 -7.351 35.832 1.00 49.88 239 SER A N 1
ATOM 1824 C CA . SER A 1 239 ? -15.628 -7.810 37.061 1.00 49.88 239 SER A CA 1
ATOM 1825 C C . SER A 1 239 ? -16.020 -6.916 38.240 1.00 49.88 239 SER A C 1
ATOM 1827 O O . SER A 1 239 ? -15.218 -6.191 38.819 1.00 49.88 239 SER A O 1
ATOM 1829 N N . ALA A 1 240 ? -17.297 -6.981 38.614 1.00 47.12 240 ALA A N 1
ATOM 1830 C CA . ALA A 1 240 ? -17.799 -6.529 39.908 1.00 47.12 240 ALA A CA 1
ATOM 1831 C C . ALA A 1 240 ? -17.609 -7.621 40.985 1.00 47.12 240 ALA A C 1
ATOM 1833 O O . ALA A 1 240 ? -18.415 -7.751 41.906 1.00 47.12 240 ALA A O 1
ATOM 1834 N N . ALA A 1 241 ? -16.561 -8.444 40.874 1.00 43.19 241 ALA A N 1
ATOM 1835 C CA . ALA A 1 241 ? -16.206 -9.398 41.913 1.00 43.19 241 ALA A CA 1
ATOM 1836 C C . ALA A 1 241 ? -15.455 -8.659 43.030 1.00 43.19 241 ALA A C 1
ATOM 1838 O O . ALA A 1 241 ? -14.246 -8.461 42.965 1.00 43.19 241 ALA A O 1
ATOM 1839 N N . VAL A 1 242 ? -16.234 -8.203 44.016 1.00 47.75 242 VAL A N 1
ATOM 1840 C CA . VAL A 1 242 ? -15.884 -7.980 45.430 1.00 47.75 242 VAL A CA 1
ATOM 1841 C C . VAL A 1 242 ? -14.374 -7.945 45.699 1.00 47.75 242 VAL A C 1
ATOM 1843 O O . VAL A 1 242 ? -13.760 -8.949 46.048 1.00 47.75 242 VAL A O 1
ATOM 1846 N N . SER A 1 243 ? -13.778 -6.762 45.582 1.00 43.03 243 SER A N 1
ATOM 1847 C CA . SER A 1 243 ? -12.551 -6.451 46.308 1.00 43.03 243 SER A CA 1
ATOM 1848 C C . SER A 1 243 ? -12.936 -5.498 47.432 1.00 43.03 243 SER A C 1
ATOM 1850 O O . SER A 1 243 ? -13.227 -4.330 47.193 1.00 43.03 243 SER A O 1
ATOM 1852 N N . GLU A 1 244 ? -12.955 -6.005 48.668 1.00 47.66 244 GLU A N 1
ATOM 1853 C CA . GLU A 1 244 ? -13.123 -5.232 49.914 1.00 47.66 244 GLU A CA 1
ATOM 1854 C C . GLU A 1 244 ? -11.972 -4.231 50.175 1.00 47.66 244 GLU A C 1
ATOM 1856 O O . GLU A 1 244 ? -11.870 -3.632 51.243 1.00 47.66 244 GLU A O 1
ATOM 1861 N N . SER A 1 245 ? -11.109 -3.990 49.193 1.00 44.09 245 SER A N 1
ATOM 1862 C CA . SER A 1 245 ? -10.061 -2.979 49.210 1.00 44.09 245 SER A CA 1
ATOM 1863 C C . SER A 1 245 ? -10.355 -1.926 48.138 1.00 44.09 245 SER A C 1
ATOM 1865 O O . SER A 1 245 ? -10.076 -2.107 46.954 1.00 44.09 245 SER A O 1
ATOM 1867 N N . GLY A 1 246 ? -10.944 -0.808 48.571 1.00 47.69 246 GLY A N 1
ATOM 1868 C CA . GLY A 1 246 ? -11.359 0.317 47.732 1.00 47.69 246 GLY A CA 1
ATOM 1869 C C . GLY A 1 246 ? -10.248 0.875 46.843 1.00 47.69 246 GLY A C 1
ATOM 1870 O O . GLY A 1 246 ? -9.517 1.781 47.238 1.00 47.69 246 GLY A O 1
ATOM 1871 N N . THR A 1 247 ? -10.166 0.375 45.612 1.00 43.97 247 THR A N 1
ATOM 1872 C CA . THR A 1 247 ? -9.264 0.896 44.588 1.00 43.97 247 THR A CA 1
ATOM 1873 C C . THR A 1 247 ? -10.031 1.169 43.294 1.00 43.97 247 THR A C 1
ATOM 1875 O O . THR A 1 247 ? -10.858 0.398 42.819 1.00 43.97 247 THR A O 1
ATOM 1878 N N . SER A 1 248 ? -9.776 2.357 42.767 1.00 54.34 248 SER A N 1
ATOM 1879 C CA . SER A 1 248 ? -10.473 3.155 41.753 1.00 54.34 248 SER A CA 1
ATOM 1880 C C . SER A 1 248 ? -10.507 2.591 40.319 1.00 54.34 248 SER A C 1
ATOM 1882 O O . SER A 1 248 ? -10.867 3.310 39.389 1.00 54.34 248 SER A O 1
ATOM 1884 N N . GLN A 1 249 ? -10.169 1.317 40.113 1.00 53.53 249 GLN A N 1
ATOM 1885 C CA . GLN A 1 249 ? -9.939 0.728 38.783 1.00 53.53 249 GLN A CA 1
ATOM 1886 C C . GLN A 1 249 ? -11.223 0.503 37.957 1.00 53.53 249 GLN A C 1
ATOM 1888 O O . GLN A 1 249 ? -11.207 0.598 36.727 1.00 53.53 249 GLN A O 1
ATOM 1893 N N . GLY A 1 250 ? -12.359 0.249 38.617 1.00 58.62 250 GLY A N 1
ATOM 1894 C CA . GLY A 1 250 ? -13.655 0.090 37.942 1.00 58.62 250 GLY A CA 1
ATOM 1895 C C . GLY A 1 250 ? -14.211 1.400 37.371 1.00 58.62 250 GLY A C 1
ATOM 1896 O O . GLY A 1 250 ? -14.844 1.399 36.316 1.00 58.62 250 GLY A O 1
ATOM 1897 N N . HIS A 1 251 ? -13.923 2.533 38.022 1.00 64.44 251 HIS A N 1
ATOM 1898 C CA . HIS A 1 251 ? -14.337 3.853 37.541 1.00 64.44 251 HIS A CA 1
ATOM 1899 C C . HIS A 1 251 ? -13.567 4.249 36.280 1.00 64.44 251 HIS A C 1
ATOM 1901 O O . HIS A 1 251 ? -14.185 4.563 35.270 1.00 64.44 251 HIS A O 1
ATOM 1907 N N . THR A 1 252 ? -12.238 4.107 36.282 1.00 79.50 252 THR A N 1
ATOM 1908 C CA . THR A 1 252 ? -11.402 4.492 35.133 1.00 79.50 252 THR A CA 1
ATOM 1909 C C . THR A 1 252 ? -11.718 3.684 33.874 1.00 79.50 252 THR A C 1
ATOM 1911 O O . THR A 1 252 ? -11.699 4.220 32.767 1.00 79.50 252 THR A O 1
ATOM 1914 N N . SER A 1 253 ? -12.050 2.400 34.029 1.00 81.12 253 SER A N 1
ATOM 1915 C CA . SER A 1 253 ? -12.396 1.513 32.909 1.00 81.12 253 SER A CA 1
ATOM 1916 C C . SER A 1 253 ? -13.758 1.873 32.306 1.00 81.12 253 SER A C 1
ATOM 1918 O O . SER A 1 253 ? -13.902 1.953 31.086 1.00 81.12 253 SER A O 1
ATOM 1920 N N . ARG A 1 254 ? -14.749 2.177 33.157 1.00 81.56 254 ARG A N 1
ATOM 1921 C CA . ARG A 1 254 ? -16.066 2.655 32.717 1.00 81.56 254 ARG A CA 1
ATOM 1922 C C . ARG A 1 254 ? -15.986 4.040 32.069 1.00 81.56 254 ARG A C 1
ATOM 1924 O O . ARG A 1 254 ? -16.627 4.252 31.044 1.00 81.56 254 ARG A O 1
ATOM 1931 N N . ASP A 1 255 ? -15.186 4.948 32.622 1.00 85.06 255 ASP A N 1
ATOM 1932 C CA . ASP A 1 255 ? -14.964 6.286 32.064 1.00 85.06 255 ASP A CA 1
ATOM 1933 C C . ASP A 1 255 ? -14.295 6.207 30.684 1.00 85.06 255 ASP A C 1
ATOM 1935 O O . ASP A 1 255 ? -14.727 6.883 29.752 1.00 85.06 255 ASP A O 1
ATOM 1939 N N . THR A 1 256 ? -13.313 5.312 30.519 1.00 86.62 256 THR A N 1
ATOM 1940 C CA . THR A 1 256 ? -12.664 5.043 29.223 1.00 86.62 256 THR A CA 1
ATOM 1941 C C . THR A 1 256 ? -13.665 4.516 28.195 1.00 86.62 256 THR A C 1
ATOM 1943 O O . THR A 1 256 ? -13.693 4.987 27.059 1.00 86.62 256 THR A O 1
ATOM 1946 N N . LEU A 1 257 ? -14.533 3.577 28.591 1.00 86.62 257 LEU A N 1
ATOM 1947 C CA . LEU A 1 257 ? -15.593 3.066 27.722 1.00 86.62 257 LEU A CA 1
ATOM 1948 C C . LEU A 1 257 ? -16.522 4.202 27.276 1.00 86.62 257 LEU A C 1
ATOM 1950 O O . LEU A 1 257 ? -16.736 4.383 26.080 1.00 86.62 257 LEU A O 1
ATOM 1954 N N . LEU A 1 258 ? -17.031 5.003 28.215 1.00 87.44 258 LEU A N 1
ATOM 1955 C CA . LEU A 1 258 ? -17.912 6.134 27.903 1.00 87.44 258 LEU A CA 1
ATOM 1956 C C . LEU A 1 258 ? -17.230 7.158 26.989 1.00 87.44 258 LEU A C 1
ATOM 1958 O O . LEU A 1 258 ? -17.851 7.653 26.049 1.00 87.44 258 LEU A O 1
ATOM 1962 N N . GLN A 1 259 ? -15.947 7.438 27.222 1.00 89.44 259 GLN A N 1
ATOM 1963 C CA . GLN A 1 259 ? -15.159 8.326 26.376 1.00 89.44 259 GLN A CA 1
ATOM 1964 C C . GLN A 1 259 ? -15.057 7.798 24.939 1.00 89.44 259 GLN A C 1
ATOM 1966 O O . GLN A 1 259 ? -15.253 8.572 24.002 1.00 89.44 259 GLN A O 1
ATOM 1971 N N . ILE A 1 260 ? -14.802 6.500 24.745 1.00 90.44 260 ILE A N 1
ATOM 1972 C CA . ILE A 1 260 ? -14.739 5.890 23.408 1.00 90.44 260 ILE A CA 1
ATOM 1973 C C . ILE A 1 260 ? -16.115 5.930 22.738 1.00 90.44 260 ILE A C 1
ATOM 1975 O O . ILE A 1 260 ? -16.228 6.435 21.623 1.00 90.44 260 ILE A O 1
ATOM 1979 N N . PHE A 1 261 ? -17.172 5.487 23.428 1.00 89.19 261 PHE A N 1
ATOM 1980 C CA . PHE A 1 261 ? -18.533 5.469 22.876 1.00 89.19 261 PHE A CA 1
ATOM 1981 C C . PHE A 1 261 ? -19.061 6.864 22.525 1.00 89.19 261 PHE A C 1
ATOM 1983 O O . PHE A 1 261 ? -19.822 6.994 21.572 1.00 89.19 261 PHE A O 1
ATOM 1990 N N . SER A 1 262 ? -18.607 7.918 23.212 1.00 90.12 262 SER A N 1
ATOM 1991 C CA . SER A 1 262 ? -18.967 9.304 22.874 1.00 90.12 262 SER A CA 1
ATOM 1992 C C . SER A 1 262 ? -18.450 9.784 21.509 1.00 90.12 262 SER A C 1
ATOM 1994 O O . SER A 1 262 ? -18.925 10.799 21.005 1.00 90.12 262 SER A O 1
ATOM 1996 N N . ARG A 1 263 ? -17.482 9.075 20.913 1.00 89.94 263 ARG A N 1
ATOM 1997 C CA . ARG A 1 263 ? -16.876 9.397 19.610 1.00 89.94 263 ARG A CA 1
ATOM 1998 C C . ARG A 1 263 ? -17.326 8.473 18.479 1.00 89.94 263 ARG A C 1
ATOM 2000 O O . ARG A 1 263 ? -16.913 8.676 17.343 1.00 89.94 263 ARG A O 1
ATOM 2007 N N . VAL A 1 264 ? -18.122 7.449 18.779 1.00 91.06 264 VAL A N 1
ATOM 2008 C CA . VAL A 1 264 ? -18.605 6.497 17.773 1.00 91.06 264 VAL A CA 1
ATOM 2009 C C . VAL A 1 264 ? -19.671 7.186 16.906 1.00 91.06 264 VAL A C 1
ATOM 2011 O O . VAL A 1 264 ? -20.591 7.786 17.468 1.00 91.06 264 VAL A O 1
ATOM 2014 N N . PRO A 1 265 ? -19.594 7.098 15.562 1.00 89.25 265 PRO A N 1
ATOM 2015 C CA . PRO A 1 265 ? -20.630 7.624 14.673 1.00 89.25 265 PRO A CA 1
ATOM 2016 C C . PRO A 1 265 ? -22.018 7.082 15.026 1.00 89.25 265 PRO A C 1
ATOM 2018 O O . PRO A 1 265 ? -22.151 5.919 15.414 1.00 89.25 265 PRO A O 1
ATOM 2021 N N . PHE A 1 266 ? -23.061 7.905 14.876 1.00 85.81 266 PHE A N 1
ATOM 2022 C CA . PHE A 1 266 ? -24.408 7.585 15.367 1.00 85.81 266 PHE A CA 1
ATOM 2023 C C . PHE A 1 266 ? -24.930 6.231 14.869 1.00 85.81 266 PHE A C 1
ATOM 2025 O O . PHE A 1 266 ? -25.440 5.451 15.670 1.00 85.81 266 PHE A O 1
ATOM 2032 N N . ASP A 1 267 ? -24.766 5.923 13.582 1.00 85.88 267 ASP A N 1
ATOM 2033 C CA . ASP A 1 267 ? -25.266 4.670 13.005 1.00 85.88 267 ASP A CA 1
ATOM 2034 C C . ASP A 1 267 ? -24.551 3.446 13.587 1.00 85.88 267 ASP A C 1
ATOM 2036 O O . ASP A 1 267 ? -25.189 2.445 13.919 1.00 85.88 267 ASP A O 1
ATOM 2040 N N . MET A 1 268 ? -23.236 3.549 13.793 1.00 87.88 268 MET A N 1
ATOM 2041 C CA . MET A 1 268 ? -22.438 2.498 14.422 1.00 87.88 268 MET A CA 1
ATOM 2042 C C . MET A 1 268 ? -22.775 2.352 15.910 1.00 87.88 268 MET A C 1
ATOM 2044 O O . MET A 1 268 ? -22.884 1.234 16.408 1.00 87.88 268 MET A O 1
ATOM 2048 N N . PHE A 1 269 ? -22.986 3.465 16.616 1.00 88.12 269 PHE A N 1
ATOM 2049 C CA . PHE A 1 269 ? -23.404 3.467 18.016 1.00 88.12 269 PHE A CA 1
ATOM 2050 C C . PHE A 1 269 ? -24.779 2.816 18.186 1.00 88.12 269 PHE A C 1
ATOM 2052 O O . PHE A 1 269 ? -24.957 1.942 19.032 1.00 88.12 269 PHE A O 1
ATOM 2059 N N . LYS A 1 270 ? -25.748 3.211 17.354 1.00 87.50 270 LYS A N 1
ATOM 2060 C CA . LYS A 1 270 ? -27.096 2.646 17.350 1.00 87.50 270 LYS A CA 1
ATOM 2061 C C . LYS A 1 270 ? -27.050 1.139 17.097 1.00 87.50 270 LYS A C 1
ATOM 2063 O O . LYS A 1 270 ? -27.613 0.385 17.883 1.00 87.50 270 LYS A O 1
ATOM 2068 N N . ALA A 1 271 ? -26.323 0.706 16.065 1.00 86.56 271 ALA A N 1
ATOM 2069 C CA . ALA A 1 271 ? -26.140 -0.712 15.764 1.00 86.56 271 ALA A CA 1
ATOM 2070 C C . ALA A 1 271 ? -25.460 -1.472 16.915 1.00 86.56 271 ALA A C 1
ATOM 2072 O O . ALA A 1 271 ? -25.817 -2.614 17.193 1.00 86.56 271 ALA A O 1
ATOM 2073 N N . ALA A 1 272 ? -24.512 -0.842 17.616 1.00 86.00 272 ALA A N 1
ATOM 2074 C CA . ALA A 1 272 ? -23.839 -1.447 18.759 1.00 86.00 272 ALA A CA 1
ATOM 2075 C C . ALA A 1 272 ? -24.808 -1.667 19.928 1.00 86.00 272 ALA A C 1
ATOM 2077 O O . ALA A 1 272 ? -24.831 -2.755 20.491 1.00 86.00 272 ALA A O 1
ATOM 2078 N N . VAL A 1 273 ? -25.646 -0.678 20.257 1.00 84.25 273 VAL A N 1
ATOM 2079 C CA . VAL A 1 273 ? -26.640 -0.779 21.343 1.00 84.25 273 VAL A CA 1
ATOM 2080 C C . VAL A 1 273 ? -27.769 -1.757 21.008 1.00 84.25 273 VAL A C 1
ATOM 2082 O O . VAL A 1 273 ? -28.269 -2.444 21.894 1.00 84.25 273 VAL A O 1
ATOM 2085 N N . GLU A 1 274 ? -28.169 -1.838 19.739 1.00 86.44 274 GLU A N 1
ATOM 2086 C CA . GLU A 1 274 ? -29.164 -2.807 19.260 1.00 86.44 274 GLU A CA 1
ATOM 2087 C C . GLU A 1 274 ? -28.592 -4.232 19.138 1.00 86.44 274 GLU A C 1
ATOM 2089 O O . GLU A 1 274 ? -29.352 -5.192 18.982 1.00 86.44 274 GLU A O 1
ATOM 2094 N N . SER A 1 275 ? -27.266 -4.398 19.223 1.00 83.06 275 SER A N 1
ATOM 2095 C CA . SER A 1 275 ? -26.627 -5.701 19.077 1.00 83.06 275 SER A CA 1
ATOM 2096 C C . SER A 1 275 ? -26.893 -6.599 20.293 1.00 83.06 275 SER A C 1
ATOM 2098 O O . SER A 1 275 ? -26.567 -6.226 21.421 1.00 83.06 275 SER A O 1
ATOM 2100 N N . PRO A 1 276 ? -27.372 -7.843 20.101 1.00 78.19 276 PRO A N 1
ATOM 2101 C CA . PRO A 1 276 ? -27.603 -8.783 21.201 1.00 78.19 276 PRO A CA 1
ATOM 2102 C C . PRO A 1 276 ? -26.306 -9.225 21.897 1.00 78.19 276 PRO A C 1
ATOM 2104 O O . PRO A 1 276 ? -26.348 -9.768 22.999 1.00 78.19 276 PRO A O 1
ATOM 2107 N N . THR A 1 277 ? -25.149 -9.019 21.262 1.00 77.69 277 THR A N 1
ATOM 2108 C CA . THR A 1 277 ? -23.833 -9.305 21.848 1.00 77.69 277 THR A CA 1
ATOM 2109 C C . THR A 1 277 ? -23.326 -8.184 22.753 1.00 77.69 277 THR A C 1
ATOM 2111 O O . THR A 1 277 ? -22.344 -8.382 23.467 1.00 77.69 277 THR A O 1
ATOM 2114 N N . PHE A 1 278 ? -23.992 -7.026 22.766 1.00 72.12 278 PHE A N 1
ATOM 2115 C CA . PHE A 1 278 ? -23.600 -5.885 23.577 1.00 72.12 278 PHE A CA 1
ATOM 2116 C C . PHE A 1 278 ? -24.056 -6.052 25.029 1.00 72.12 278 PHE A C 1
ATOM 2118 O O . PHE A 1 278 ? -25.180 -5.733 25.408 1.00 72.12 278 PHE A O 1
ATOM 2125 N N . GLN A 1 279 ? -23.167 -6.575 25.870 1.00 63.50 279 GLN A N 1
ATOM 2126 C CA . GLN A 1 279 ? -23.458 -6.841 27.278 1.00 63.50 279 GLN A CA 1
ATOM 2127 C C . GLN A 1 279 ? -23.112 -5.631 28.158 1.00 63.50 279 GLN A C 1
ATOM 2129 O O . GLN A 1 279 ? -22.116 -5.653 28.876 1.00 63.50 279 GLN A O 1
ATOM 2134 N N . ILE A 1 280 ? -23.922 -4.569 28.145 1.00 56.75 280 ILE A N 1
ATOM 2135 C CA . ILE A 1 280 ? -23.847 -3.508 29.168 1.00 56.75 280 ILE A CA 1
ATOM 2136 C C . ILE A 1 280 ? -25.074 -3.621 30.078 1.00 56.75 280 ILE A C 1
ATOM 2138 O O . ILE A 1 280 ? -26.063 -2.920 29.900 1.00 56.75 280 ILE A O 1
ATOM 2142 N N . GLY A 1 281 ? -24.995 -4.515 31.066 1.00 50.47 281 GLY A N 1
ATOM 2143 C CA . GLY A 1 281 ? -25.984 -4.637 32.141 1.00 50.47 281 GLY A CA 1
ATOM 2144 C C . GLY A 1 281 ? -26.852 -5.895 32.075 1.00 50.47 281 GLY A C 1
ATOM 2145 O O . GLY A 1 281 ? -27.899 -5.905 31.434 1.00 50.47 281 GLY A O 1
ATOM 2146 N N . THR A 1 282 ? -26.440 -6.913 32.828 1.00 38.72 282 THR A N 1
ATOM 2147 C CA . THR A 1 282 ? -27.311 -7.919 33.460 1.00 38.72 282 THR A CA 1
ATOM 2148 C C . THR A 1 282 ? -26.865 -8.086 34.896 1.00 38.72 282 THR A C 1
ATOM 2150 O O . THR A 1 282 ? -25.628 -8.155 35.083 1.00 38.72 282 THR A O 1
#

Organism: NCBI:txid664439

Sequence (282 aa):
MNVASSSSSTGLNGHSSNGLMPGVSPQSENSESYGDSANVSAAASNVYPHTPYQMHNEEIVHHLYHAGFQTGNYADTILHVHQNSYRLHAIILSRSPLLAHLMSTSPQTGGQRVIFLQLDHEPEVTQEAFAIALGYLYSSVSISLIRPENARGVLAAGCLLGGMEDLCGYAYETCRRSISVETITEWLGFVDSIPSSSDELIGPQQLLTSVFAQYAARLREDVFHFLVVTLPNTLQVHSAAVSESGTSQGHTSRDTLLQIFSRVPFDMFKAAVESPTFQIGT

pLDDT: mean 77.4, std 23.78, range [28.2, 98.44]

Radius of gyration: 26.72 Å; chains: 1; bounding box: 76×71×77 Å